Protein AF-A0A1B6HY11-F1 (afdb_monomer_lite)

Sequence (182 aa):
QGQVKYIMLNPSSKLKGEKDWQKYETARKLASSIDKIREDYTADWKSKEMRIRQRAVAMYFIDKLALRAGNEKDEDQADTVGCCSLRVEHIQLHEEKDGKENVVVFDFLGKDSIRYYNEVPVEKRVFKNLVLFMENKKPEDDLFDRLNTAVLNKHLSELMDGLTAKVFRTFNASWTLQNQLR

pLDDT: mean 95.58, std 4.58, range [66.81, 98.69]

Radius of gyration: 17.75 Å; chains: 1; bounding box: 39×38×48 Å

Structure (mmCIF, N/CA/C/O backbone):
data_AF-A0A1B6HY11-F1
#
_entry.id   AF-A0A1B6HY11-F1
#
loop_
_atom_site.group_PDB
_atom_site.id
_atom_site.type_symbol
_atom_site.label_atom_id
_atom_site.label_alt_id
_atom_site.label_comp_id
_atom_site.label_asym_id
_atom_site.label_entity_id
_atom_site.label_seq_id
_atom_site.pdbx_PDB_ins_code
_atom_site.Cartn_x
_atom_site.Cartn_y
_atom_site.Cartn_z
_atom_site.occupancy
_atom_site.B_iso_or_equiv
_atom_site.auth_seq_id
_atom_site.auth_comp_id
_atom_site.auth_asym_id
_atom_site.auth_atom_id
_atom_site.pdbx_PDB_model_num
ATOM 1 N N . GLN A 1 1 ? -7.854 9.663 -24.633 1.00 66.81 1 GLN A N 1
ATOM 2 C CA . GLN A 1 1 ? -6.659 9.587 -23.760 1.00 66.81 1 GLN A CA 1
ATOM 3 C C . GLN A 1 1 ? -5.363 10.163 -24.345 1.00 66.81 1 GLN A C 1
ATOM 5 O O . GLN A 1 1 ? -4.466 10.372 -23.551 1.00 66.81 1 GLN A O 1
ATOM 10 N N . GLY A 1 2 ? -5.190 10.421 -25.655 1.00 81.19 2 GLY A N 1
ATOM 11 C CA . GLY A 1 2 ? -4.040 11.215 -26.158 1.00 81.19 2 GLY A CA 1
ATOM 12 C C . GLY A 1 2 ? -2.622 10.735 -25.780 1.00 81.19 2 GLY A C 1
ATOM 13 O O . GLY A 1 2 ? -1.664 11.483 -25.936 1.00 81.19 2 GLY A O 1
ATOM 14 N N . GLN A 1 3 ? -2.473 9.510 -25.261 1.00 87.25 3 GLN A N 1
ATOM 15 C CA . GLN A 1 3 ? -1.211 9.010 -24.720 1.00 87.25 3 GLN A CA 1
ATOM 16 C C . GLN A 1 3 ? -0.245 8.613 -25.835 1.00 87.25 3 GLN A C 1
ATOM 18 O O . GLN A 1 3 ? -0.631 7.967 -26.814 1.00 87.25 3 GLN A O 1
ATOM 23 N N . VAL A 1 4 ? 1.034 8.928 -25.629 1.00 94.00 4 VAL A N 1
ATOM 24 C CA . VAL A 1 4 ? 2.124 8.584 -26.548 1.00 94.00 4 VAL A CA 1
ATOM 25 C C . VAL A 1 4 ? 2.245 7.063 -26.693 1.00 94.00 4 VAL A C 1
ATOM 27 O O . VAL A 1 4 ? 2.246 6.320 -25.709 1.00 94.00 4 VAL A O 1
ATOM 30 N N . LYS A 1 5 ? 2.361 6.592 -27.938 1.00 96.06 5 LYS A N 1
ATOM 31 C CA . LYS A 1 5 ? 2.644 5.190 -28.272 1.00 96.06 5 LYS A CA 1
ATOM 32 C C . LYS A 1 5 ? 4.109 5.049 -28.681 1.00 96.06 5 LYS A C 1
ATOM 34 O O . LYS A 1 5 ? 4.657 5.925 -29.340 1.00 96.06 5 LYS A O 1
ATOM 39 N N . TYR A 1 6 ? 4.734 3.940 -28.295 1.00 94.56 6 TYR A N 1
ATOM 40 C CA . TYR A 1 6 ? 6.163 3.698 -28.499 1.00 94.56 6 TYR A CA 1
ATOM 41 C C . TYR A 1 6 ? 6.385 2.379 -29.241 1.00 94.56 6 TYR A C 1
ATOM 43 O O . TYR A 1 6 ? 5.741 1.380 -28.924 1.00 94.56 6 TYR A O 1
ATOM 51 N N . ILE A 1 7 ? 7.353 2.354 -30.161 1.00 95.88 7 ILE A N 1
ATOM 52 C CA . ILE A 1 7 ? 7.931 1.119 -30.707 1.00 95.88 7 ILE A CA 1
ATOM 53 C C . ILE A 1 7 ? 9.171 0.798 -29.867 1.00 95.88 7 ILE A C 1
ATOM 55 O O . ILE A 1 7 ? 10.051 1.641 -29.708 1.00 95.88 7 ILE A O 1
ATOM 59 N N . MET A 1 8 ? 9.231 -0.397 -29.278 1.00 95.12 8 MET A N 1
ATOM 60 C CA . MET A 1 8 ? 10.327 -0.818 -28.398 1.00 95.12 8 MET A CA 1
ATOM 61 C C . MET A 1 8 ? 10.911 -2.163 -28.838 1.00 95.12 8 MET A C 1
ATOM 63 O O . MET A 1 8 ? 10.237 -2.960 -29.484 1.00 95.12 8 MET A O 1
ATOM 67 N N . LEU A 1 9 ? 12.161 -2.424 -28.443 1.00 95.94 9 LEU A N 1
ATOM 68 C CA . LEU A 1 9 ? 12.851 -3.690 -28.705 1.00 95.94 9 LEU A CA 1
ATOM 69 C C . LEU A 1 9 ? 12.156 -4.892 -28.039 1.00 95.94 9 LEU A C 1
ATOM 71 O O . LEU A 1 9 ? 11.509 -4.755 -26.995 1.00 95.94 9 LEU A O 1
ATOM 75 N N . ASN A 1 10 ? 12.366 -6.073 -28.629 1.00 96.00 10 ASN A N 1
ATOM 76 C CA . ASN A 1 10 ? 11.863 -7.367 -28.158 1.00 96.00 10 ASN A CA 1
ATOM 77 C C . ASN A 1 10 ? 12.317 -7.667 -26.705 1.00 96.00 10 ASN A C 1
ATOM 79 O O . ASN A 1 10 ? 13.434 -7.285 -26.337 1.00 96.00 10 ASN A O 1
ATOM 83 N N . PRO A 1 11 ? 11.508 -8.362 -25.878 1.00 95.19 11 PRO A N 1
ATOM 84 C CA . PRO A 1 11 ? 11.921 -8.859 -24.561 1.00 95.19 11 PRO A CA 1
ATOM 85 C C . PRO A 1 11 ? 13.265 -9.607 -24.512 1.00 95.19 11 PRO A C 1
ATOM 87 O O . PRO A 1 11 ? 13.964 -9.488 -23.511 1.00 95.19 11 PRO A O 1
ATOM 90 N N . SER A 1 12 ? 13.664 -10.313 -25.578 1.00 94.56 12 SER A N 1
ATOM 91 C CA . SER A 1 12 ? 14.964 -11.004 -25.661 1.00 94.56 12 SER A CA 1
ATOM 92 C C . SER A 1 12 ? 16.160 -10.071 -25.891 1.00 94.56 12 SER A C 1
ATOM 94 O O . SER A 1 12 ? 17.309 -10.505 -25.833 1.00 94.56 12 SER A O 1
ATOM 96 N N . SER A 1 13 ? 15.920 -8.783 -26.158 1.00 96.38 13 SER A N 1
ATOM 97 C CA . SER A 1 13 ? 16.993 -7.803 -26.327 1.00 96.38 13 SER A CA 1
ATOM 98 C C . SER A 1 13 ? 17.737 -7.550 -25.017 1.00 96.38 13 SER A C 1
ATOM 100 O O . SER A 1 13 ? 17.134 -7.493 -23.943 1.00 96.38 13 SER A O 1
ATOM 102 N N . LYS A 1 14 ? 19.044 -7.284 -25.122 1.00 94.69 14 LYS A N 1
ATOM 103 C CA . LYS A 1 14 ? 19.913 -6.952 -23.982 1.00 94.69 14 LYS A CA 1
ATOM 104 C C . LYS A 1 14 ? 19.311 -5.862 -23.086 1.00 94.69 14 LYS A C 1
ATOM 106 O O . LYS A 1 14 ? 19.213 -6.047 -21.881 1.00 94.69 14 LYS A O 1
ATOM 111 N N . LEU A 1 15 ? 18.816 -4.774 -23.683 1.00 94.00 15 LEU A N 1
ATOM 112 C CA . LEU A 1 15 ? 18.237 -3.643 -22.948 1.00 94.00 15 LEU A CA 1
ATOM 113 C C . LEU A 1 15 ? 17.009 -4.032 -22.105 1.00 94.00 15 LEU A C 1
ATOM 115 O O . LEU A 1 15 ? 16.809 -3.492 -21.016 1.00 94.00 15 LEU A O 1
ATOM 119 N N . LYS A 1 16 ? 16.147 -4.922 -22.614 1.00 95.12 16 LYS A N 1
ATOM 120 C CA . LYS A 1 16 ? 14.975 -5.398 -21.866 1.00 95.12 16 LYS A CA 1
ATOM 121 C C . LYS A 1 16 ? 15.380 -6.427 -20.812 1.00 95.12 16 LYS A C 1
ATOM 123 O O . LYS A 1 16 ? 14.915 -6.313 -19.680 1.00 95.12 16 LYS A O 1
ATOM 128 N N . GLY A 1 17 ? 16.285 -7.343 -21.157 1.00 95.81 17 GLY A N 1
ATOM 129 C CA . GLY A 1 17 ? 16.817 -8.354 -20.245 1.00 95.81 17 GLY A CA 1
ATOM 130 C C . GLY A 1 17 ? 17.535 -7.758 -19.032 1.00 95.81 17 GLY A C 1
ATOM 131 O O . GLY A 1 17 ? 17.232 -8.138 -17.907 1.00 95.81 17 GLY A O 1
ATOM 132 N N . GLU A 1 18 ? 18.410 -6.766 -19.225 1.00 96.25 18 GLU A N 1
ATOM 133 C CA . GLU A 1 18 ? 19.131 -6.103 -18.124 1.00 96.25 18 GLU A CA 1
ATOM 134 C C . GLU A 1 18 ? 18.177 -5.430 -17.130 1.00 96.25 18 GLU A C 1
ATOM 136 O O . GLU A 1 18 ? 18.359 -5.545 -15.918 1.00 96.25 18 GLU A O 1
ATOM 141 N N . LYS A 1 19 ? 17.115 -4.781 -17.624 1.00 93.81 19 LYS A N 1
ATOM 142 C CA . LYS A 1 19 ? 16.087 -4.176 -16.763 1.00 93.81 19 LYS A CA 1
ATOM 143 C C . LYS A 1 19 ? 15.293 -5.224 -15.989 1.00 93.81 19 LYS A C 1
ATOM 145 O O . LYS A 1 19 ? 14.950 -4.990 -14.831 1.00 93.81 19 LYS A O 1
ATOM 150 N N . ASP A 1 20 ? 14.977 -6.354 -16.617 1.00 95.00 20 ASP A N 1
ATOM 151 C CA . ASP A 1 20 ? 14.231 -7.427 -15.959 1.00 95.00 20 ASP A CA 1
ATOM 152 C C . ASP A 1 20 ? 15.079 -8.137 -14.896 1.00 95.00 20 ASP A C 1
ATOM 154 O O . ASP A 1 20 ? 14.603 -8.383 -13.788 1.00 95.00 20 ASP A O 1
ATOM 158 N N . TRP A 1 21 ? 16.362 -8.355 -15.185 1.00 95.69 21 TRP A N 1
ATOM 159 C CA . TRP A 1 21 ? 17.337 -8.846 -14.216 1.00 95.69 21 TRP A CA 1
ATOM 160 C C . TRP A 1 21 ? 17.466 -7.896 -13.016 1.00 95.69 21 TRP A C 1
ATOM 162 O O . TRP A 1 21 ? 17.268 -8.319 -11.877 1.00 95.69 21 TRP A O 1
ATOM 172 N N . GLN A 1 22 ? 17.674 -6.595 -13.256 1.00 96.06 22 GLN A N 1
ATOM 173 C CA . GLN A 1 22 ? 17.735 -5.583 -12.192 1.00 96.06 22 GLN A CA 1
ATOM 174 C C . GLN A 1 22 ? 16.458 -5.547 -11.342 1.00 96.06 22 GLN A C 1
ATOM 176 O O . GLN A 1 22 ? 16.539 -5.440 -10.122 1.00 96.06 22 GLN A O 1
ATOM 181 N N . LYS A 1 23 ? 15.276 -5.685 -11.960 1.00 95.56 23 LYS A N 1
ATOM 182 C CA . LYS A 1 23 ? 13.987 -5.754 -11.251 1.00 95.56 23 LYS A CA 1
ATOM 183 C C . LYS A 1 23 ? 13.968 -6.891 -10.222 1.00 95.56 23 LYS A C 1
ATOM 185 O O . LYS A 1 23 ? 13.493 -6.679 -9.105 1.00 95.56 23 LYS A O 1
ATOM 190 N N . TYR A 1 24 ? 14.457 -8.080 -10.581 1.00 96.94 24 TYR A N 1
ATOM 191 C CA . TYR A 1 24 ? 14.534 -9.203 -9.643 1.00 96.94 24 TYR A CA 1
ATOM 192 C C . TYR A 1 24 ? 15.646 -9.020 -8.607 1.00 96.94 24 TYR A C 1
ATOM 194 O O . TYR A 1 24 ? 15.424 -9.340 -7.442 1.00 96.94 24 TYR A O 1
ATOM 202 N N . GLU A 1 25 ? 16.786 -8.426 -8.965 1.00 97.50 25 GLU A N 1
ATOM 203 C CA . GLU A 1 25 ? 17.828 -8.080 -7.987 1.00 97.50 25 GLU A CA 1
ATOM 204 C C . GLU A 1 25 ? 17.325 -7.086 -6.930 1.00 97.50 25 GLU A C 1
ATOM 206 O O . GLU A 1 25 ? 17.573 -7.276 -5.741 1.00 97.50 25 GLU A O 1
ATOM 211 N N . THR A 1 26 ? 16.530 -6.078 -7.303 1.00 96.88 26 THR A N 1
ATOM 212 C CA . THR A 1 26 ? 15.882 -5.184 -6.326 1.00 96.88 26 THR A CA 1
ATOM 213 C C . THR A 1 26 ? 14.936 -5.949 -5.396 1.00 96.88 26 THR A C 1
ATOM 215 O O . THR A 1 26 ? 14.914 -5.687 -4.195 1.00 96.88 26 THR A O 1
ATOM 218 N N . ALA A 1 27 ? 14.179 -6.924 -5.909 1.00 97.19 27 ALA A N 1
ATOM 219 C CA . ALA A 1 27 ? 13.313 -7.762 -5.076 1.00 97.19 27 ALA A CA 1
ATOM 220 C C . ALA A 1 27 ? 14.113 -8.678 -4.127 1.00 97.19 27 ALA A C 1
ATOM 222 O O . ALA A 1 27 ? 13.700 -8.888 -2.989 1.00 97.19 27 ALA A O 1
ATOM 223 N N . ARG A 1 28 ? 15.282 -9.176 -4.554 1.00 96.75 28 ARG A N 1
ATOM 224 C CA . ARG A 1 28 ? 16.207 -9.936 -3.695 1.00 96.75 28 ARG A CA 1
ATOM 225 C C . ARG A 1 28 ? 16.825 -9.064 -2.604 1.00 96.75 28 ARG A C 1
ATOM 227 O O . ARG A 1 28 ? 16.941 -9.515 -1.470 1.00 96.75 28 ARG A O 1
ATOM 234 N N . LYS A 1 29 ? 17.163 -7.807 -2.913 1.00 96.75 29 LYS A N 1
ATOM 235 C CA . LYS A 1 29 ? 17.585 -6.830 -1.897 1.00 96.75 29 LYS A CA 1
ATOM 236 C C . LYS A 1 29 ? 16.478 -6.590 -0.871 1.00 96.75 29 LYS A C 1
ATOM 238 O O . LYS A 1 29 ? 16.757 -6.665 0.321 1.00 96.75 29 LYS A O 1
ATOM 243 N N . LEU A 1 30 ? 15.229 -6.414 -1.317 1.00 96.88 30 LEU A N 1
ATOM 244 C CA . LEU A 1 30 ? 14.086 -6.302 -0.405 1.00 96.88 30 LEU A CA 1
ATOM 245 C C . LEU A 1 30 ? 13.965 -7.535 0.500 1.00 96.88 30 LEU A C 1
ATOM 247 O O . LEU A 1 30 ? 13.759 -7.378 1.694 1.00 96.88 30 LEU A O 1
ATOM 251 N N . ALA A 1 31 ? 14.162 -8.748 -0.025 1.00 95.44 31 ALA A N 1
ATOM 252 C CA . ALA A 1 31 ? 14.120 -9.967 0.786 1.00 95.44 31 ALA A CA 1
ATOM 253 C C . ALA A 1 31 ? 15.102 -9.942 1.971 1.00 95.44 31 ALA A C 1
ATOM 255 O O . ALA A 1 31 ? 14.787 -10.469 3.030 1.00 95.44 31 ALA A O 1
ATOM 256 N N . SER A 1 32 ? 16.268 -9.308 1.811 1.00 94.75 32 SER A N 1
ATOM 257 C CA . SER A 1 32 ? 17.273 -9.199 2.878 1.00 94.75 32 SER A CA 1
ATOM 258 C C . SER A 1 32 ? 16.963 -8.139 3.943 1.00 94.75 32 SER A C 1
ATOM 260 O O . SER A 1 32 ? 17.552 -8.174 5.019 1.00 94.75 32 SER A O 1
ATOM 262 N N . SER A 1 33 ? 16.056 -7.199 3.662 1.00 94.81 33 SER A N 1
ATOM 263 C CA . SER A 1 33 ? 15.718 -6.074 4.547 1.00 94.81 33 SER A CA 1
ATOM 264 C C . SER A 1 33 ? 14.241 -6.021 4.947 1.00 94.81 33 SER A C 1
ATOM 266 O O . SER A 1 33 ? 13.846 -5.133 5.705 1.00 94.81 33 SER A O 1
ATOM 268 N N . ILE A 1 34 ? 13.420 -6.959 4.460 1.00 96.62 34 ILE A N 1
ATOM 269 C CA . ILE A 1 34 ? 11.966 -6.938 4.637 1.00 96.62 34 ILE A CA 1
ATOM 270 C C . ILE A 1 34 ? 11.570 -6.961 6.110 1.00 96.62 34 ILE A C 1
ATOM 272 O O . ILE A 1 34 ? 10.669 -6.224 6.491 1.00 96.62 34 ILE A O 1
ATOM 276 N N . ASP A 1 35 ? 12.255 -7.737 6.948 1.00 97.06 35 ASP A N 1
ATOM 277 C CA . ASP A 1 35 ? 11.896 -7.863 8.363 1.00 97.06 35 ASP A CA 1
ATOM 278 C C . ASP A 1 35 ? 12.078 -6.539 9.107 1.00 97.06 35 ASP A C 1
ATOM 280 O O . ASP A 1 35 ? 11.166 -6.104 9.805 1.00 97.06 35 ASP A O 1
ATOM 284 N N . LYS A 1 36 ? 13.165 -5.809 8.828 1.00 97.19 36 LYS A N 1
ATOM 285 C CA . LYS A 1 36 ? 13.365 -4.452 9.350 1.00 97.19 36 LYS A CA 1
ATOM 286 C C . LYS A 1 36 ? 12.254 -3.497 8.898 1.00 97.19 36 LYS A C 1
ATOM 288 O O . LYS A 1 36 ? 11.691 -2.775 9.709 1.00 97.19 36 LYS A O 1
ATOM 293 N N . ILE A 1 37 ? 11.889 -3.523 7.613 1.00 97.44 37 ILE A N 1
ATOM 294 C CA . ILE A 1 37 ? 10.800 -2.679 7.086 1.00 97.44 37 ILE A CA 1
ATOM 295 C C . ILE A 1 37 ? 9.465 -3.017 7.769 1.00 97.44 37 ILE A C 1
ATOM 297 O O . ILE A 1 37 ? 8.648 -2.127 8.015 1.00 97.44 37 ILE A O 1
ATOM 301 N N . ARG A 1 38 ? 9.238 -4.299 8.079 1.00 98.38 38 ARG A N 1
ATOM 302 C CA . ARG A 1 38 ? 8.046 -4.765 8.794 1.00 98.38 38 ARG A CA 1
ATOM 303 C C . ARG A 1 38 ? 8.015 -4.297 10.235 1.00 98.38 38 ARG A C 1
ATOM 305 O O . ARG A 1 38 ? 6.956 -3.873 10.696 1.00 98.38 38 ARG A O 1
ATOM 312 N N . GLU A 1 39 ? 9.144 -4.341 10.927 1.00 98.19 39 GLU A N 1
ATOM 313 C CA . GLU A 1 39 ? 9.286 -3.778 12.269 1.00 98.19 39 GLU A CA 1
ATOM 314 C C . GLU A 1 39 ? 8.993 -2.272 12.264 1.00 98.19 39 GLU A C 1
ATOM 316 O O . GLU A 1 39 ? 8.168 -1.810 13.058 1.00 98.19 39 GLU A O 1
ATOM 321 N N . ASP A 1 40 ? 9.569 -1.537 11.308 1.00 97.62 40 ASP A N 1
ATOM 322 C CA . ASP A 1 40 ? 9.406 -0.088 11.172 1.00 97.62 40 ASP A CA 1
ATOM 323 C C . ASP A 1 40 ? 7.929 0.301 10.967 1.00 97.62 40 ASP A C 1
ATOM 325 O O . ASP A 1 40 ? 7.373 1.074 11.755 1.00 97.62 40 ASP A O 1
ATOM 329 N N . TYR A 1 41 ? 7.233 -0.276 9.973 1.00 98.19 41 TYR A N 1
ATOM 330 C CA . TYR A 1 41 ? 5.821 0.076 9.761 1.00 98.19 41 TYR A CA 1
ATOM 331 C C . TYR A 1 41 ? 4.925 -0.403 10.921 1.00 98.19 41 TYR A C 1
ATOM 333 O O . TYR A 1 41 ? 3.893 0.206 11.206 1.00 98.19 41 TYR A O 1
ATOM 341 N N . THR A 1 42 ? 5.293 -1.488 11.611 1.00 98.50 42 THR A N 1
ATOM 342 C CA . THR A 1 42 ? 4.526 -2.006 12.757 1.00 98.50 42 THR A CA 1
ATOM 343 C C . THR A 1 42 ? 4.626 -1.055 13.950 1.00 98.50 42 THR A C 1
ATOM 345 O O . THR A 1 42 ? 3.637 -0.823 14.657 1.00 98.50 42 THR A O 1
ATOM 348 N N . ALA A 1 43 ? 5.800 -0.456 14.165 1.00 98.31 43 ALA A N 1
ATOM 349 C CA . ALA A 1 43 ? 5.987 0.602 15.152 1.00 98.31 43 ALA A CA 1
ATOM 350 C C . ALA A 1 43 ? 5.175 1.859 14.787 1.00 98.31 43 ALA A C 1
ATOM 352 O O . ALA A 1 43 ? 4.482 2.424 15.644 1.00 98.31 43 ALA A O 1
ATOM 353 N N . ASP A 1 44 ? 5.175 2.236 13.507 1.00 98.50 44 ASP A N 1
ATOM 354 C CA . ASP A 1 44 ? 4.474 3.415 12.988 1.00 98.50 44 ASP A CA 1
ATOM 355 C C . ASP A 1 44 ? 2.947 3.367 13.166 1.00 98.50 44 ASP A C 1
ATOM 357 O O . ASP A 1 44 ? 2.304 4.419 13.250 1.00 98.50 44 ASP A O 1
ATOM 361 N N . TRP A 1 45 ? 2.338 2.186 13.338 1.00 98.56 45 TRP A N 1
ATOM 362 C CA . TRP A 1 45 ? 0.911 2.070 13.682 1.00 98.56 45 TRP A CA 1
ATOM 363 C C . TRP A 1 45 ? 0.533 2.798 14.976 1.00 98.56 45 TRP A C 1
ATOM 365 O O . TRP A 1 45 ? -0.641 3.115 15.183 1.00 98.56 45 TRP A O 1
ATOM 375 N N . LYS A 1 46 ? 1.507 3.049 15.859 1.00 98.12 46 LYS A N 1
ATOM 376 C CA . LYS A 1 46 ? 1.329 3.748 17.138 1.00 98.12 46 LYS A CA 1
ATOM 377 C C . LYS A 1 46 ? 1.754 5.217 17.082 1.00 98.12 46 LYS A C 1
ATOM 379 O O . LYS A 1 46 ? 1.664 5.894 18.106 1.00 98.12 46 LYS A O 1
ATOM 384 N N . SER A 1 47 ? 2.200 5.717 15.926 1.00 98.31 47 SER A N 1
ATOM 385 C CA . SER A 1 47 ? 2.668 7.099 15.771 1.00 98.31 47 SER A CA 1
ATOM 386 C C . SER A 1 47 ? 1.619 8.110 16.240 1.00 98.31 47 SER A C 1
ATOM 388 O O . SER A 1 47 ? 0.419 7.852 16.183 1.00 98.31 47 SER A O 1
ATOM 390 N N . LYS A 1 48 ? 2.036 9.285 16.712 1.00 97.44 48 LYS A N 1
ATOM 391 C CA . LYS A 1 48 ? 1.096 10.373 17.031 1.00 97.44 48 LYS A CA 1
ATOM 392 C C . LYS A 1 48 ? 0.537 11.034 15.768 1.00 97.44 48 LYS A C 1
ATOM 394 O O . LYS A 1 48 ? -0.531 11.632 15.815 1.00 97.44 48 LYS A O 1
ATOM 399 N N . GLU A 1 49 ? 1.232 10.899 14.642 1.00 97.88 49 GLU A N 1
ATOM 400 C CA . GLU A 1 49 ? 0.856 11.528 13.382 1.00 97.88 49 GLU A CA 1
ATOM 401 C C . GLU A 1 49 ? -0.020 10.607 12.527 1.00 97.88 49 GLU A C 1
ATOM 403 O O . GLU A 1 49 ? 0.387 9.507 12.147 1.00 97.88 49 GLU A O 1
ATOM 408 N N . MET A 1 50 ? -1.208 11.092 12.150 1.00 97.69 50 MET A N 1
ATOM 409 C CA . MET A 1 50 ? -2.162 10.339 11.324 1.00 97.69 50 MET A CA 1
ATOM 410 C C . MET A 1 50 ? -1.564 9.912 9.976 1.00 97.69 50 MET A C 1
ATOM 412 O O . MET A 1 50 ? -1.730 8.772 9.552 1.00 97.69 50 MET A O 1
ATOM 416 N N . ARG A 1 51 ? -0.797 10.800 9.331 1.00 97.69 51 ARG A N 1
ATOM 417 C CA . ARG A 1 51 ? -0.132 10.522 8.049 1.00 97.69 51 ARG A CA 1
ATOM 418 C C . ARG A 1 51 ? 0.817 9.323 8.136 1.00 97.69 51 ARG A C 1
ATOM 420 O O . ARG A 1 51 ? 0.866 8.514 7.213 1.00 97.69 51 ARG A O 1
ATOM 427 N N . ILE A 1 52 ? 1.548 9.196 9.246 1.00 98.31 52 ILE A N 1
ATOM 428 C CA . ILE A 1 52 ? 2.469 8.078 9.479 1.00 98.31 52 ILE A CA 1
ATOM 429 C C . ILE A 1 52 ? 1.679 6.778 9.663 1.00 98.31 52 ILE A C 1
ATOM 431 O O . ILE A 1 52 ? 1.994 5.781 9.015 1.00 98.31 52 ILE A O 1
ATOM 435 N N . ARG A 1 53 ? 0.595 6.801 10.453 1.00 98.56 53 ARG A N 1
ATOM 436 C CA . ARG A 1 53 ? -0.277 5.626 10.623 1.00 98.56 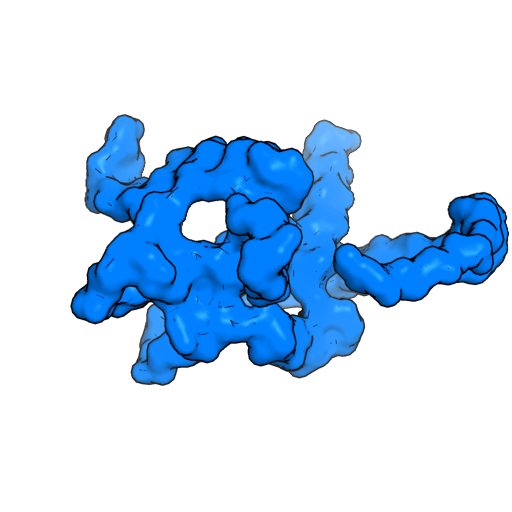53 ARG A CA 1
ATOM 437 C C . ARG A 1 53 ? -0.886 5.162 9.302 1.00 98.56 53 ARG A C 1
ATOM 439 O O . ARG A 1 53 ? -0.847 3.970 9.012 1.00 98.56 53 ARG A O 1
ATOM 446 N N . GLN A 1 54 ? -1.422 6.083 8.500 1.00 98.62 54 GLN A N 1
ATOM 447 C CA . GLN A 1 54 ? -2.019 5.764 7.199 1.00 98.62 54 GLN A CA 1
ATOM 448 C C . GLN A 1 54 ? -1.000 5.141 6.247 1.00 98.62 54 GLN A C 1
ATOM 450 O O . GLN A 1 54 ? -1.257 4.080 5.682 1.00 98.62 54 GLN A O 1
ATOM 455 N N . ARG A 1 55 ? 0.192 5.741 6.135 1.00 98.38 55 ARG A N 1
ATOM 456 C CA . ARG A 1 55 ? 1.302 5.184 5.352 1.00 98.38 55 ARG A CA 1
ATOM 457 C C . ARG A 1 55 ? 1.649 3.764 5.798 1.00 98.38 55 ARG A C 1
ATOM 459 O O . ARG A 1 55 ? 1.780 2.882 4.957 1.00 98.38 55 ARG A O 1
ATOM 466 N N . ALA A 1 56 ? 1.780 3.544 7.102 1.00 98.50 56 ALA A N 1
ATOM 467 C CA . ALA A 1 56 ? 2.160 2.253 7.658 1.00 98.50 56 ALA A CA 1
ATOM 468 C C . ALA A 1 56 ? 1.096 1.164 7.449 1.00 98.50 56 ALA A C 1
ATOM 470 O O . ALA A 1 56 ? 1.432 0.020 7.143 1.00 98.50 56 ALA A O 1
ATOM 471 N N . VAL A 1 57 ? -0.190 1.507 7.563 1.00 98.62 57 VAL A N 1
ATOM 472 C CA . VAL A 1 57 ? -1.291 0.581 7.251 1.00 98.62 57 VAL A CA 1
ATOM 473 C C . VAL A 1 57 ? -1.348 0.275 5.749 1.00 98.62 57 VAL A C 1
ATOM 475 O O . VAL A 1 57 ? -1.487 -0.886 5.370 1.00 98.62 57 VAL A O 1
ATOM 478 N N . ALA A 1 58 ? -1.151 1.269 4.880 1.00 98.38 58 ALA A N 1
ATOM 479 C CA . ALA A 1 58 ? -1.078 1.040 3.437 1.00 98.38 58 ALA A CA 1
ATOM 480 C C . ALA A 1 58 ? 0.123 0.155 3.045 1.00 98.38 58 ALA A C 1
ATOM 482 O O . ALA A 1 58 ? -0.013 -0.755 2.226 1.00 98.38 58 ALA A O 1
ATOM 483 N N . MET A 1 59 ? 1.294 0.360 3.663 1.00 98.12 59 MET A N 1
ATOM 484 C CA . MET A 1 59 ? 2.457 -0.521 3.483 1.00 98.12 59 MET A CA 1
ATOM 485 C C . MET A 1 59 ? 2.155 -1.956 3.915 1.00 98.12 59 MET A C 1
ATOM 487 O O . MET A 1 59 ? 2.496 -2.885 3.187 1.00 98.12 59 MET A O 1
ATOM 491 N N . TYR A 1 60 ? 1.467 -2.139 5.045 1.00 98.50 60 TYR A N 1
ATOM 492 C CA . TYR A 1 60 ? 1.027 -3.452 5.512 1.00 98.50 60 TYR A CA 1
ATOM 493 C C . TYR A 1 60 ? 0.101 -4.148 4.503 1.00 98.50 60 TYR A C 1
ATOM 495 O O . TYR A 1 60 ? 0.309 -5.322 4.199 1.00 98.50 60 TYR A O 1
ATOM 503 N N . PHE A 1 61 ? -0.870 -3.442 3.915 1.00 98.38 61 PHE A N 1
ATOM 504 C CA . PHE A 1 61 ? -1.729 -4.019 2.873 1.00 98.38 61 PHE A CA 1
ATOM 505 C C . PHE A 1 61 ? -0.958 -4.377 1.598 1.00 98.38 61 PHE A C 1
ATOM 507 O O . PHE A 1 61 ? -1.194 -5.430 1.005 1.00 98.38 61 PHE A O 1
ATOM 514 N N . ILE A 1 62 ? -0.003 -3.548 1.177 1.00 97.75 62 ILE A N 1
ATOM 515 C CA . ILE A 1 62 ? 0.844 -3.852 0.015 1.00 97.75 62 ILE A CA 1
ATOM 516 C C . ILE A 1 62 ? 1.739 -5.070 0.290 1.00 97.75 62 ILE A C 1
ATOM 518 O O . ILE A 1 62 ? 1.865 -5.929 -0.583 1.00 97.75 62 ILE A O 1
ATOM 522 N N . ASP A 1 63 ? 2.322 -5.178 1.487 1.00 97.69 63 ASP A N 1
ATOM 523 C CA . ASP A 1 63 ? 3.161 -6.315 1.885 1.00 97.69 63 ASP A CA 1
ATOM 524 C C . ASP A 1 63 ? 2.350 -7.606 2.033 1.00 97.69 63 ASP A C 1
ATOM 526 O O . ASP A 1 63 ? 2.699 -8.620 1.437 1.00 97.69 63 ASP A O 1
ATOM 530 N N . LYS A 1 64 ? 1.252 -7.599 2.795 1.00 96.31 64 LYS A N 1
ATOM 531 C CA . LYS A 1 64 ? 0.522 -8.832 3.135 1.00 96.31 64 LYS A CA 1
ATOM 532 C C . LYS A 1 64 ? -0.489 -9.267 2.087 1.00 96.31 64 LYS A C 1
ATOM 534 O O . LYS A 1 64 ? -0.663 -10.462 1.881 1.00 96.31 64 LYS A O 1
ATOM 539 N N . LEU A 1 65 ? -1.144 -8.317 1.423 1.00 95.75 65 LEU A N 1
ATOM 540 C CA . LEU A 1 65 ? -2.222 -8.595 0.467 1.00 95.75 65 LEU A CA 1
ATOM 541 C C . LEU A 1 65 ? -1.791 -8.403 -0.989 1.00 95.75 65 LEU A C 1
ATOM 543 O O . LEU A 1 65 ? -2.587 -8.616 -1.903 1.00 95.75 65 LEU A O 1
ATOM 547 N N . ALA A 1 66 ? -0.535 -7.999 -1.219 1.00 95.19 66 ALA A N 1
ATOM 548 C CA . ALA A 1 66 ? 0.027 -7.745 -2.545 1.00 95.19 66 ALA A CA 1
ATOM 549 C C . ALA A 1 66 ? -0.805 -6.756 -3.388 1.00 95.19 66 ALA A C 1
ATOM 551 O O . ALA A 1 66 ? -0.813 -6.831 -4.630 1.00 95.19 66 ALA A O 1
ATOM 552 N N . LEU A 1 67 ? -1.487 -5.813 -2.720 1.00 95.62 67 LEU A N 1
ATOM 553 C CA . LEU A 1 67 ? -2.252 -4.763 -3.384 1.00 95.62 67 LEU A CA 1
ATOM 554 C C . LEU A 1 67 ? -1.329 -3.896 -4.246 1.00 95.62 67 LEU A C 1
ATOM 556 O O . LEU A 1 67 ? -0.154 -3.671 -3.952 1.00 95.62 67 LEU A O 1
ATOM 560 N N . ARG A 1 68 ? -1.867 -3.394 -5.359 1.00 95.94 68 ARG A N 1
ATOM 561 C CA . ARG A 1 68 ? -1.164 -2.395 -6.176 1.00 95.94 68 ARG A CA 1
ATOM 562 C C . ARG A 1 68 ? -1.229 -1.039 -5.478 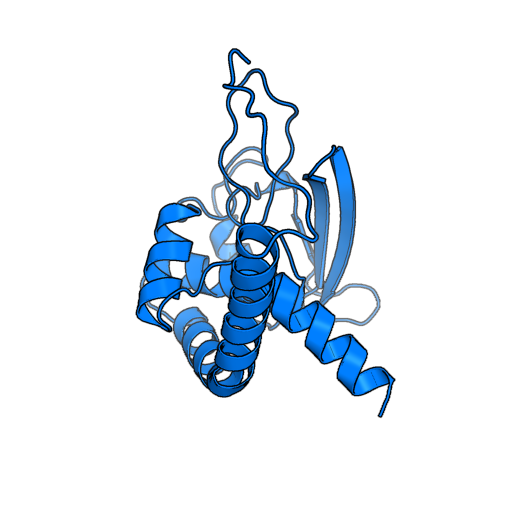1.00 95.94 68 ARG A C 1
ATOM 564 O O . ARG A 1 68 ? -2.185 -0.779 -4.761 1.00 95.94 68 ARG A O 1
ATOM 571 N N . ALA A 1 69 ? -0.259 -0.165 -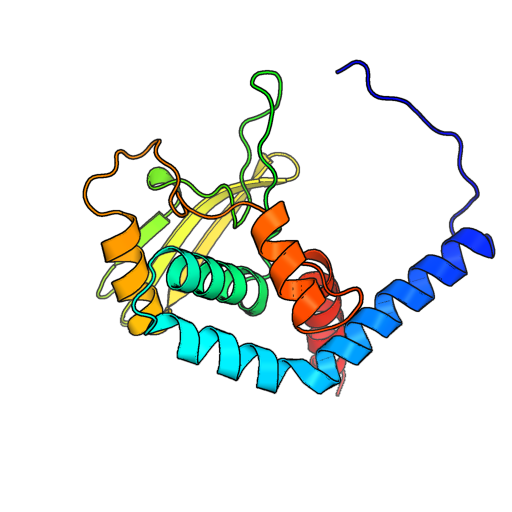5.748 1.00 92.56 69 ALA A N 1
ATOM 572 C CA . ALA A 1 69 ? -0.185 1.158 -5.124 1.00 92.56 69 ALA A CA 1
ATOM 573 C C . ALA A 1 69 ? -1.467 1.989 -5.312 1.00 92.56 69 ALA A C 1
ATOM 575 O O . ALA A 1 69 ? -1.925 2.572 -4.348 1.00 92.56 69 ALA A O 1
ATOM 576 N N . GLY A 1 70 ? -2.067 1.982 -6.510 1.00 87.94 70 GLY A N 1
ATOM 577 C CA . GLY A 1 70 ? -3.284 2.749 -6.812 1.00 87.94 70 GLY A CA 1
ATOM 578 C C . GLY A 1 70 ? -2.995 4.233 -6.998 1.00 87.94 70 GLY A C 1
ATOM 579 O O . GLY A 1 70 ? -3.015 4.982 -6.033 1.00 87.94 70 GLY A O 1
ATOM 580 N N . ASN A 1 71 ? -2.683 4.643 -8.229 1.00 87.31 71 ASN A N 1
ATOM 581 C CA . ASN A 1 71 ? -2.583 6.067 -8.552 1.00 87.31 71 ASN A CA 1
ATOM 582 C C . ASN A 1 71 ? -3.988 6.652 -8.719 1.00 87.31 71 ASN A C 1
ATOM 584 O O . ASN A 1 71 ? -4.892 5.932 -9.152 1.00 87.31 71 ASN A O 1
ATOM 588 N N . GLU A 1 72 ? -4.126 7.945 -8.436 1.00 78.69 72 GLU A N 1
ATOM 589 C CA . GLU A 1 72 ? -5.305 8.721 -8.818 1.00 78.69 72 GLU A CA 1
ATOM 590 C C . GLU A 1 72 ? -5.529 8.640 -10.331 1.00 78.69 72 GLU A C 1
ATOM 592 O O . GLU A 1 72 ? -4.583 8.505 -11.121 1.00 78.69 72 GLU A O 1
ATOM 597 N N . LYS A 1 73 ? -6.802 8.663 -10.712 1.00 82.00 73 LYS A N 1
ATOM 598 C CA . LYS A 1 73 ? -7.254 8.579 -12.094 1.00 82.00 73 LYS A CA 1
ATOM 599 C C . LYS A 1 73 ? -8.037 9.827 -12.460 1.00 82.00 73 LYS A C 1
ATOM 601 O O . LYS A 1 73 ? -8.724 10.389 -11.616 1.00 82.00 73 LYS A O 1
ATOM 606 N N . ASP A 1 74 ? -7.964 10.195 -13.732 1.00 80.12 74 ASP A N 1
ATOM 607 C CA . ASP A 1 74 ? -8.808 11.244 -14.301 1.00 80.12 74 ASP A CA 1
ATOM 608 C C . ASP A 1 74 ? -10.258 10.750 -14.462 1.00 80.12 74 ASP A C 1
ATOM 610 O O . ASP A 1 74 ? -10.486 9.546 -14.620 1.00 80.12 74 ASP A O 1
ATOM 614 N N . GLU A 1 75 ? -11.217 11.679 -14.511 1.00 74.25 75 GLU A N 1
ATOM 615 C CA . GLU A 1 75 ? -12.664 11.404 -14.625 1.00 74.25 75 GLU A CA 1
ATOM 616 C C . GLU A 1 75 ? -13.042 10.559 -15.860 1.00 74.25 75 GLU A C 1
ATOM 618 O O . GLU A 1 75 ? -13.994 9.784 -15.822 1.00 74.25 75 GLU A O 1
ATOM 623 N N . ASP A 1 76 ? -12.256 10.637 -16.938 1.00 79.19 76 ASP A N 1
ATOM 624 C CA . ASP A 1 76 ? -12.477 9.882 -18.181 1.00 79.19 76 ASP A CA 1
ATOM 625 C C . ASP A 1 76 ? -12.029 8.406 -18.104 1.00 79.19 76 ASP A C 1
ATOM 627 O O . ASP A 1 76 ? -12.068 7.670 -19.099 1.00 79.19 76 ASP A O 1
ATOM 631 N N . GLN A 1 77 ? -11.500 7.961 -16.962 1.00 84.19 77 GLN A N 1
ATOM 632 C CA . GLN A 1 77 ? -11.008 6.600 -16.772 1.00 84.19 77 GLN A CA 1
ATOM 633 C C . GLN A 1 77 ? -12.007 5.766 -15.967 1.00 84.19 77 GLN A C 1
ATOM 635 O O . GLN A 1 77 ? -12.672 6.262 -15.069 1.00 84.19 77 GLN A O 1
ATOM 640 N N . ALA A 1 78 ? -12.063 4.457 -16.242 1.00 87.00 78 ALA A N 1
ATOM 641 C CA . ALA A 1 78 ? -12.863 3.542 -15.430 1.00 87.00 78 ALA A CA 1
ATOM 642 C C . ALA A 1 78 ? -12.478 3.659 -13.946 1.00 87.00 78 ALA A C 1
ATOM 644 O O . ALA A 1 78 ? -11.283 3.589 -13.621 1.00 87.00 78 ALA A O 1
ATOM 645 N N . ASP A 1 79 ? -13.480 3.787 -13.075 1.00 90.75 79 ASP A N 1
ATOM 646 C CA . ASP A 1 79 ? -13.297 3.877 -11.628 1.00 90.75 79 ASP A CA 1
ATOM 647 C C . ASP A 1 79 ? -12.758 2.547 -11.093 1.00 90.75 79 ASP A C 1
ATOM 649 O O . ASP A 1 79 ? -13.465 1.552 -10.943 1.00 90.75 79 ASP A O 1
ATOM 653 N N . THR A 1 80 ? -11.442 2.503 -10.905 1.00 94.38 80 THR A N 1
ATOM 654 C CA . THR A 1 80 ? -10.766 1.360 -10.303 1.00 94.38 80 THR A CA 1
ATOM 655 C C . THR A 1 80 ? -9.723 1.877 -9.343 1.00 94.38 80 THR A C 1
ATOM 657 O O . THR A 1 80 ? -8.939 2.760 -9.708 1.00 94.38 80 THR A O 1
ATOM 660 N N . VAL A 1 81 ? -9.601 1.231 -8.196 1.00 95.94 81 VAL A N 1
ATOM 661 C CA . VAL A 1 81 ? -8.737 1.689 -7.113 1.00 95.94 81 VAL A CA 1
ATOM 662 C C . VAL A 1 81 ? -7.577 0.729 -6.848 1.00 95.94 81 VAL A C 1
ATOM 664 O O . VAL A 1 81 ? -7.520 -0.413 -7.319 1.00 95.94 81 VAL A O 1
ATOM 667 N N . GLY A 1 82 ? -6.583 1.225 -6.120 1.00 96.31 82 GLY A N 1
ATOM 668 C CA . GLY A 1 82 ? -5.551 0.417 -5.481 1.00 96.31 82 GLY A CA 1
ATOM 669 C C . GLY A 1 82 ? -5.356 0.887 -4.047 1.00 96.31 82 GLY 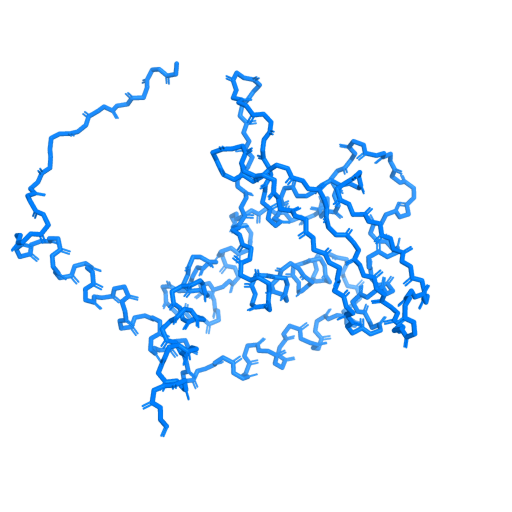A C 1
ATOM 670 O O . GLY A 1 82 ? -6.132 1.688 -3.552 1.00 96.31 82 GLY A O 1
ATOM 671 N N . CYS A 1 83 ? -4.314 0.405 -3.378 1.00 97.44 83 CYS A N 1
ATOM 672 C CA . CYS A 1 83 ? -4.144 0.580 -1.939 1.00 97.44 83 CYS A CA 1
ATOM 673 C C . CYS A 1 83 ? -4.245 2.041 -1.467 1.00 97.44 83 CYS A C 1
ATOM 675 O O . CYS A 1 83 ? -4.972 2.311 -0.523 1.00 97.44 83 CYS A O 1
ATOM 677 N N . CYS A 1 84 ? -3.522 2.972 -2.092 1.00 96.94 84 CYS A N 1
ATOM 678 C CA . CYS A 1 84 ? -3.513 4.383 -1.702 1.00 96.94 84 CYS A CA 1
ATOM 679 C C . CYS A 1 84 ? -4.770 5.142 -2.137 1.00 96.94 84 CYS A C 1
ATOM 681 O O . CYS A 1 84 ? -5.014 6.201 -1.584 1.00 96.94 84 CYS A O 1
ATOM 683 N N . SER A 1 85 ? -5.538 4.614 -3.093 1.00 96.94 85 SER A N 1
ATOM 684 C CA . SER A 1 85 ? -6.777 5.219 -3.597 1.00 96.94 85 SER A CA 1
ATOM 685 C C . SER A 1 85 ? -8.034 4.471 -3.140 1.00 96.94 85 SER A C 1
ATOM 687 O O . SER A 1 85 ? -9.091 4.598 -3.751 1.00 96.94 85 SER A O 1
ATOM 689 N N . LEU A 1 86 ? -7.924 3.648 -2.089 1.00 97.88 86 LEU A N 1
ATOM 690 C CA . LEU A 1 86 ? -9.089 3.047 -1.447 1.00 97.88 86 LEU A CA 1
ATOM 691 C C . LEU A 1 86 ? -9.965 4.147 -0.843 1.00 97.88 86 LEU A C 1
ATOM 693 O O . LEU A 1 86 ? -9.466 5.111 -0.266 1.00 97.88 86 LEU A O 1
ATOM 697 N N . ARG A 1 87 ? -11.271 3.918 -0.907 1.00 98.19 87 ARG A N 1
ATOM 698 C CA . ARG A 1 87 ? -12.323 4.764 -0.330 1.00 98.19 87 ARG A CA 1
ATOM 699 C C . ARG A 1 87 ? -13.013 4.007 0.791 1.00 98.19 87 ARG A C 1
ATOM 701 O O . ARG A 1 87 ? -12.856 2.787 0.883 1.00 98.19 87 ARG A O 1
ATOM 708 N N . VAL A 1 88 ? -13.752 4.712 1.636 1.00 98.56 88 VAL A N 1
ATOM 709 C CA . VAL A 1 88 ? -14.456 4.118 2.783 1.00 98.56 88 VAL A CA 1
ATOM 710 C C . VAL A 1 88 ? -15.417 3.009 2.339 1.00 98.56 88 VAL A C 1
ATOM 712 O O . VAL A 1 88 ? -15.441 1.953 2.962 1.00 98.56 88 VAL A O 1
ATOM 715 N N . GLU A 1 89 ? -16.131 3.189 1.226 1.00 98.25 89 GLU A N 1
ATOM 716 C CA . GLU A 1 89 ? -17.074 2.200 0.674 1.00 98.25 89 GLU A CA 1
ATOM 717 C C . GLU A 1 89 ? -16.443 0.851 0.286 1.00 98.25 89 GLU A C 1
ATOM 719 O O . GLU A 1 89 ? -17.132 -0.164 0.224 1.00 98.25 89 GLU A O 1
ATOM 724 N N . HIS A 1 90 ? -15.131 0.824 0.041 1.00 98.62 90 HIS A N 1
ATOM 725 C CA . HIS A 1 90 ? -14.422 -0.358 -0.451 1.00 98.62 90 HIS A CA 1
ATOM 726 C C . HIS A 1 90 ? -14.035 -1.352 0.643 1.00 98.62 90 HIS A C 1
ATOM 728 O O . HIS A 1 90 ? -13.503 -2.427 0.334 1.00 98.62 90 HIS A O 1
ATOM 734 N N . ILE A 1 91 ? -14.228 -0.985 1.913 1.00 98.50 91 ILE A N 1
ATOM 735 C CA . ILE A 1 91 ? -13.937 -1.858 3.042 1.00 98.50 91 ILE A CA 1
ATOM 736 C C . ILE A 1 91 ? -15.086 -1.904 4.044 1.00 98.50 91 ILE A C 1
ATOM 738 O O . ILE A 1 91 ? -15.780 -0.921 4.283 1.00 98.50 91 ILE A O 1
ATOM 742 N N . GLN A 1 92 ? -15.246 -3.055 4.688 1.00 98.44 92 GLN A N 1
ATOM 743 C CA . GLN A 1 92 ? -16.128 -3.223 5.839 1.00 98.44 92 GLN A CA 1
ATOM 744 C C . GLN A 1 92 ? -15.335 -3.815 6.999 1.00 98.44 92 GLN A C 1
ATOM 746 O O . GLN A 1 92 ? -14.488 -4.692 6.812 1.00 98.44 92 GLN A O 1
ATOM 751 N N . LEU A 1 93 ? -15.598 -3.312 8.202 1.00 98.44 93 LEU A N 1
ATOM 752 C CA . LEU A 1 93 ? -14.909 -3.714 9.420 1.00 98.44 93 LEU A CA 1
ATOM 753 C C . LEU A 1 93 ? -15.851 -4.553 10.282 1.00 98.44 93 LEU A C 1
ATOM 755 O O . LEU A 1 93 ? -16.925 -4.091 10.659 1.00 98.44 93 LEU A O 1
ATOM 759 N N . HIS A 1 94 ? -15.429 -5.767 10.622 1.00 98.44 94 HIS A N 1
ATOM 760 C CA . HIS A 1 94 ? -16.139 -6.655 11.535 1.00 98.44 94 HIS A CA 1
ATOM 761 C C . HIS A 1 94 ? -15.246 -6.967 12.735 1.00 98.44 94 HIS A C 1
ATOM 763 O O . HIS A 1 94 ? -14.147 -7.498 12.573 1.00 98.44 94 HIS A O 1
ATOM 769 N N . GLU A 1 95 ? -15.706 -6.639 13.944 1.00 97.44 95 GLU A N 1
ATOM 770 C CA . GLU A 1 95 ? -14.962 -6.977 15.166 1.00 97.44 95 GLU A CA 1
ATOM 771 C C . GLU A 1 95 ? -14.818 -8.493 15.328 1.00 97.44 95 GLU A C 1
ATOM 773 O O . GLU A 1 95 ? -13.743 -8.962 15.694 1.00 97.44 95 GLU A O 1
ATOM 778 N N . GLU A 1 96 ? -15.858 -9.243 14.963 1.00 97.00 96 GLU A N 1
ATOM 779 C CA . GLU A 1 96 ? -15.850 -10.698 14.864 1.00 97.00 96 GLU A CA 1
ATOM 780 C C . GLU A 1 96 ? -16.628 -11.140 13.616 1.00 97.00 96 GLU A C 1
ATOM 782 O O . GLU A 1 96 ? -17.722 -10.638 13.342 1.00 97.00 96 GLU A O 1
ATOM 787 N N . LYS A 1 97 ? -16.058 -12.068 12.841 1.00 96.44 97 LYS A N 1
ATOM 788 C CA . LYS A 1 97 ? -16.712 -12.707 11.692 1.00 96.44 97 LYS A CA 1
ATOM 789 C C . LYS A 1 97 ? -16.142 -14.105 11.472 1.00 96.44 97 LYS A C 1
ATOM 791 O O . LYS A 1 97 ? -14.925 -14.278 11.477 1.00 96.44 97 LYS A O 1
ATOM 796 N N . ASP A 1 98 ? -17.010 -15.101 11.299 1.00 95.00 98 ASP A N 1
ATOM 797 C CA . ASP A 1 98 ? -16.639 -16.509 11.078 1.00 95.00 98 ASP A CA 1
ATOM 798 C C . ASP A 1 98 ? -15.623 -17.054 12.106 1.00 95.00 98 ASP A C 1
ATOM 800 O O . ASP A 1 98 ? -14.680 -17.772 11.763 1.00 95.00 98 ASP A O 1
ATOM 804 N N . GLY A 1 99 ? -15.783 -16.668 13.379 1.00 95.00 99 GLY A N 1
ATOM 805 C CA . GLY A 1 99 ? -14.894 -17.061 14.480 1.00 95.00 99 GLY A CA 1
ATOM 806 C C . GLY A 1 99 ? -13.505 -16.410 14.451 1.00 95.00 99 GLY A C 1
ATOM 807 O O . GLY A 1 99 ? -12.601 -16.861 15.155 1.00 95.00 99 GLY A O 1
ATOM 808 N N . LYS A 1 100 ? -13.304 -15.374 13.629 1.00 96.12 100 LYS A N 1
ATOM 809 C CA . LYS A 1 100 ? -12.075 -14.576 13.565 1.00 96.12 100 LYS A CA 1
ATOM 810 C C . LYS A 1 100 ? -12.338 -13.171 14.088 1.00 96.12 100 LYS A C 1
ATOM 812 O O . LYS A 1 100 ? -13.339 -12.554 13.737 1.00 96.12 100 LYS A O 1
ATOM 817 N N . GLU A 1 101 ? -11.400 -12.646 14.867 1.00 97.81 101 GLU A N 1
ATOM 818 C CA . GLU A 1 101 ? -11.444 -11.262 15.339 1.00 97.81 101 GLU A CA 1
ATOM 819 C C . GLU A 1 101 ? -10.822 -10.293 14.321 1.00 97.81 101 GLU A C 1
ATOM 821 O O . GLU A 1 101 ? -9.882 -10.648 13.604 1.00 97.81 101 GLU A O 1
ATOM 826 N N . ASN A 1 102 ? -11.267 -9.034 14.342 1.00 98.06 102 ASN A N 1
ATOM 827 C CA . ASN A 1 102 ? -10.693 -7.919 13.584 1.00 98.06 102 ASN A CA 1
ATOM 828 C C . ASN A 1 102 ? -10.640 -8.193 12.067 1.00 98.06 102 ASN A C 1
ATOM 830 O O . ASN A 1 102 ? -9.586 -8.082 11.434 1.00 98.06 102 ASN A O 1
ATOM 834 N N . VAL A 1 103 ? -11.770 -8.579 11.476 1.00 98.56 103 VAL A N 1
ATOM 835 C CA . VAL A 1 103 ? -11.861 -8.933 10.056 1.00 98.56 103 VAL A CA 1
ATOM 836 C C . VAL A 1 103 ? -12.152 -7.699 9.209 1.00 98.56 103 VAL A C 1
ATOM 838 O O . VAL A 1 103 ? -13.112 -6.968 9.449 1.00 98.56 103 VAL A O 1
ATOM 841 N N . VAL A 1 104 ? -11.330 -7.491 8.182 1.00 98.62 104 VAL A N 1
ATOM 842 C CA . VAL A 1 104 ? -11.538 -6.477 7.146 1.00 98.62 104 VAL A CA 1
ATOM 843 C C . VAL A 1 104 ? -12.001 -7.177 5.878 1.00 98.62 104 VAL A C 1
ATOM 845 O O . VAL A 1 104 ? -11.286 -8.017 5.326 1.00 98.62 104 VAL A O 1
ATOM 848 N N . VAL A 1 105 ? -13.194 -6.826 5.416 1.00 98.62 105 VAL A N 1
ATOM 849 C CA . VAL A 1 105 ? -13.722 -7.255 4.121 1.00 98.62 105 VAL A CA 1
ATOM 850 C C . VAL A 1 105 ? -13.344 -6.192 3.105 1.00 98.62 105 VAL A C 1
ATOM 852 O O . VAL A 1 105 ? -13.707 -5.034 3.272 1.00 98.62 105 VAL A O 1
ATOM 855 N N . PHE A 1 106 ? -12.607 -6.577 2.072 1.00 98.69 106 PHE A N 1
ATOM 856 C CA . PHE A 1 106 ? -12.286 -5.735 0.927 1.00 98.69 106 PHE A CA 1
ATOM 857 C C . PHE A 1 106 ? -13.205 -6.099 -0.228 1.00 98.69 106 PHE A C 1
ATOM 859 O O . PHE A 1 106 ? -13.316 -7.280 -0.554 1.00 98.69 106 PHE A O 1
ATOM 866 N N . ASP A 1 107 ? -13.796 -5.098 -0.871 1.00 98.38 107 ASP A N 1
ATOM 867 C CA . ASP A 1 107 ? -14.601 -5.288 -2.073 1.00 98.38 107 ASP A CA 1
ATOM 868 C C . ASP A 1 107 ? -14.486 -4.072 -2.994 1.00 98.38 107 ASP A C 1
ATOM 870 O O . ASP A 1 107 ? -15.066 -3.019 -2.744 1.00 98.38 107 ASP A O 1
ATOM 874 N N . PHE A 1 108 ? -13.676 -4.191 -4.045 1.00 98.06 108 PHE A N 1
ATOM 875 C CA . PHE A 1 108 ? -13.457 -3.092 -4.984 1.00 98.06 108 PHE A CA 1
ATOM 876 C C . PHE A 1 108 ? -13.032 -3.581 -6.365 1.00 98.06 108 PHE A C 1
ATOM 878 O O . PHE A 1 108 ? -12.543 -4.700 -6.537 1.00 98.06 108 PHE A O 1
ATOM 885 N N . LEU A 1 109 ? -13.165 -2.718 -7.371 1.00 97.81 109 LEU A N 1
ATOM 886 C CA . LEU A 1 109 ? -12.644 -2.977 -8.710 1.00 97.81 109 LEU A CA 1
ATOM 887 C C . LEU A 1 109 ? -11.189 -2.516 -8.799 1.00 97.81 109 LEU A C 1
ATOM 889 O O . LEU A 1 109 ? -10.875 -1.339 -8.630 1.00 97.81 109 LEU A O 1
ATOM 893 N N . GLY A 1 110 ? -10.281 -3.457 -9.051 1.00 96.06 110 GLY A N 1
ATOM 894 C CA . GLY A 1 110 ? -8.865 -3.185 -9.264 1.00 96.06 110 GLY A CA 1
ATOM 895 C C . GLY A 1 110 ? -8.522 -2.945 -10.735 1.00 96.06 110 GLY A C 1
ATOM 896 O O . GLY A 1 110 ? -9.379 -2.717 -11.586 1.00 96.06 110 GLY A O 1
ATOM 897 N N . LYS A 1 111 ? -7.225 -3.031 -11.056 1.00 93.38 111 LYS A N 1
ATOM 898 C CA . LYS A 1 111 ? -6.717 -2.896 -12.433 1.00 93.38 111 LYS A CA 1
ATOM 899 C C . LYS A 1 111 ? -7.508 -3.788 -13.405 1.00 93.38 111 LYS A C 1
ATOM 901 O O . LYS A 1 111 ? -7.730 -4.958 -13.106 1.00 93.38 111 LYS A O 1
ATOM 906 N N . ASP A 1 112 ? -7.839 -3.236 -14.573 1.00 93.38 112 ASP A N 1
ATOM 907 C CA . ASP A 1 112 ? -8.605 -3.906 -15.633 1.00 93.38 112 ASP A CA 1
ATOM 908 C C . ASP A 1 112 ? -10.042 -4.273 -15.183 1.00 93.38 112 ASP A C 1
ATOM 910 O O . ASP A 1 112 ? -10.642 -5.209 -15.701 1.00 93.38 112 ASP A O 1
ATOM 914 N N . SER A 1 113 ? -10.579 -3.532 -14.201 1.00 94.31 113 SER A N 1
ATOM 915 C CA . SER A 1 113 ? -11.909 -3.708 -13.592 1.00 94.31 113 SER A CA 1
ATOM 916 C C . SER A 1 113 ? -12.159 -5.104 -13.010 1.00 94.31 113 SER A C 1
ATOM 918 O O . SER A 1 113 ? -13.293 -5.565 -12.912 1.00 94.31 113 SER A O 1
ATOM 920 N N . ILE A 1 114 ? -11.090 -5.789 -12.602 1.00 96.31 114 ILE A N 1
ATOM 921 C CA . ILE A 1 114 ? -11.173 -7.088 -11.938 1.00 96.31 114 ILE A CA 1
ATOM 922 C C . ILE A 1 114 ? -11.533 -6.858 -10.470 1.00 96.31 114 ILE A C 1
ATOM 924 O O . ILE A 1 114 ? -10.784 -6.192 -9.748 1.00 96.31 114 ILE A O 1
ATOM 928 N N . ARG A 1 115 ? -12.659 -7.427 -10.026 1.00 98.12 115 ARG A N 1
ATOM 929 C CA . ARG A 1 115 ? -13.102 -7.368 -8.627 1.00 98.12 115 ARG A CA 1
ATOM 930 C C . ARG A 1 115 ? -12.089 -8.057 -7.713 1.00 98.12 115 ARG A C 1
ATOM 932 O O . ARG A 1 115 ? -11.734 -9.215 -7.927 1.00 98.12 115 ARG A O 1
ATOM 939 N N . TYR A 1 116 ? -11.646 -7.341 -6.688 1.00 98.31 116 TYR A N 1
ATOM 940 C CA . TYR A 1 116 ? -10.905 -7.875 -5.558 1.00 98.31 116 TYR A CA 1
ATOM 941 C C . TYR A 1 116 ? -11.871 -7.999 -4.386 1.00 98.31 116 TYR A C 1
ATOM 943 O O . TYR A 1 116 ? -12.274 -6.990 -3.815 1.00 98.31 116 TYR A O 1
ATOM 951 N N . TYR A 1 117 ? -12.236 -9.237 -4.058 1.00 98.44 117 TYR A N 1
ATOM 952 C CA . TYR A 1 117 ? -13.004 -9.566 -2.866 1.00 98.44 117 TYR A CA 1
ATOM 953 C C . TYR A 1 117 ? -12.143 -10.415 -1.939 1.00 98.44 117 TYR A C 1
ATOM 955 O O . TYR A 1 117 ? -11.592 -11.428 -2.379 1.00 98.44 117 TYR A O 1
ATOM 963 N N . ASN A 1 118 ? -11.993 -10.004 -0.683 1.00 97.50 118 ASN A N 1
ATOM 964 C CA . ASN A 1 118 ? -11.222 -10.769 0.289 1.00 97.50 118 ASN A CA 1
ATOM 965 C C . ASN A 1 118 ? -11.650 -10.452 1.720 1.00 97.50 118 ASN A C 1
ATOM 967 O O . ASN A 1 118 ? -11.903 -9.296 2.046 1.00 97.50 118 ASN A O 1
ATOM 971 N N . GLU A 1 119 ? -11.649 -11.460 2.584 1.00 98.00 119 GLU A N 1
ATOM 972 C CA . GLU A 1 119 ? -11.951 -11.313 4.004 1.00 98.00 119 GLU A CA 1
ATOM 973 C C . GLU A 1 119 ? -10.727 -11.682 4.826 1.00 98.00 119 GLU A C 1
ATOM 975 O O . GLU A 1 119 ? -10.313 -12.844 4.881 1.00 98.00 119 GLU A O 1
ATOM 980 N N . VAL A 1 120 ? -10.114 -10.680 5.446 1.00 97.19 120 VAL A N 1
ATOM 981 C CA . VAL A 1 120 ? -8.790 -10.837 6.039 1.00 97.19 120 VAL A CA 1
ATOM 982 C C . VAL A 1 120 ? -8.838 -10.466 7.516 1.00 97.19 120 VAL A C 1
ATOM 984 O O . VAL A 1 120 ? -9.142 -9.314 7.828 1.00 97.19 120 VAL A O 1
ATOM 987 N N . PRO A 1 121 ? -8.495 -11.386 8.438 1.00 98.06 121 PRO A N 1
ATOM 988 C CA . PRO A 1 121 ? -8.202 -11.006 9.813 1.00 98.06 121 PRO A CA 1
ATOM 989 C C . PRO A 1 121 ? -6.915 -10.178 9.832 1.00 98.06 121 PRO A C 1
ATOM 991 O O . PRO A 1 121 ? -5.876 -10.615 9.330 1.00 98.06 121 PRO A O 1
ATOM 994 N N . VAL A 1 122 ? -6.981 -8.976 10.394 1.00 98.31 122 VAL A N 1
ATOM 995 C CA . VAL A 1 122 ? -5.825 -8.081 10.499 1.00 98.31 122 VAL A CA 1
ATOM 996 C C . VAL A 1 122 ? -5.389 -7.917 11.948 1.00 98.31 122 VAL A C 1
ATOM 998 O O . VAL A 1 122 ? -6.112 -8.213 12.896 1.00 98.31 122 VAL A O 1
ATOM 1001 N N . GLU A 1 123 ? -4.185 -7.385 12.125 1.00 98.00 123 GLU A N 1
ATOM 1002 C CA . GLU A 1 123 ? -3.677 -7.009 13.440 1.00 98.00 123 GLU A CA 1
ATOM 1003 C C . GLU A 1 123 ? -4.627 -6.026 14.138 1.00 98.00 123 GLU A C 1
ATOM 1005 O O . GLU A 1 123 ? -5.067 -5.033 13.551 1.00 98.00 123 GLU A O 1
ATOM 1010 N N . LYS A 1 124 ? -4.875 -6.224 15.437 1.00 97.81 124 LYS A N 1
ATOM 1011 C CA . LYS A 1 124 ? -5.796 -5.388 16.234 1.00 97.81 124 LYS A CA 1
ATOM 1012 C C . LYS A 1 124 ? -5.514 -3.887 16.117 1.00 97.81 124 LYS A C 1
ATOM 1014 O O . LYS A 1 124 ? -6.421 -3.059 16.158 1.00 97.81 124 LYS A O 1
ATOM 1019 N N . ARG A 1 125 ? -4.237 -3.506 15.997 1.00 98.06 125 ARG A N 1
ATOM 1020 C CA . ARG A 1 125 ? -3.826 -2.103 15.812 1.00 98.06 125 ARG A CA 1
ATOM 1021 C C . ARG A 1 125 ? -4.168 -1.571 14.424 1.00 98.06 125 ARG A C 1
ATOM 1023 O O . ARG A 1 125 ? -4.562 -0.413 14.329 1.00 98.06 125 ARG A O 1
ATOM 1030 N N . VAL A 1 126 ? -4.048 -2.398 13.388 1.00 98.62 126 VAL A N 1
ATOM 1031 C CA . VAL A 1 126 ? -4.470 -2.054 12.027 1.00 98.62 126 VAL A CA 1
ATOM 1032 C C . VAL A 1 126 ? -5.978 -1.843 12.005 1.00 98.62 126 VAL A C 1
ATOM 1034 O O . VAL A 1 126 ? -6.415 -0.782 11.577 1.00 98.62 126 VAL A O 1
ATOM 1037 N N . PHE A 1 127 ? -6.757 -2.768 12.571 1.00 98.69 127 PHE A N 1
ATOM 1038 C CA . PHE A 1 127 ? -8.216 -2.647 12.644 1.00 98.69 127 PHE A CA 1
ATOM 1039 C C . PHE A 1 127 ? -8.662 -1.361 13.347 1.00 98.69 127 PHE A C 1
ATOM 1041 O O . PHE A 1 127 ? -9.411 -0.569 12.785 1.00 98.69 127 PHE A O 1
ATOM 1048 N N . LYS A 1 128 ? -8.120 -1.081 14.540 1.00 98.56 128 LYS A N 1
ATOM 1049 C CA . LYS A 1 128 ? -8.413 0.166 15.268 1.00 98.56 128 LYS A CA 1
ATOM 1050 C C . LYS A 1 128 ? -8.030 1.422 14.487 1.00 98.56 128 LYS A C 1
ATOM 1052 O O . LYS A 1 128 ? -8.730 2.423 14.570 1.00 98.56 128 LYS A O 1
ATOM 1057 N N . ASN A 1 129 ? -6.917 1.389 13.757 1.00 98.69 129 ASN A N 1
ATOM 1058 C CA . ASN A 1 129 ? -6.530 2.505 12.903 1.00 98.69 129 ASN A CA 1
ATOM 1059 C C . ASN A 1 129 ? -7.499 2.676 11.728 1.00 98.69 129 ASN A C 1
ATOM 1061 O O . ASN A 1 129 ? -7.837 3.809 11.426 1.00 98.69 129 ASN A O 1
ATOM 1065 N N . LEU A 1 130 ? -7.994 1.596 11.117 1.00 98.69 130 LEU A N 1
ATOM 1066 C CA . LEU A 1 130 ? -9.005 1.686 10.058 1.00 98.69 130 LEU A CA 1
ATOM 1067 C C . LEU A 1 130 ? -10.310 2.301 10.565 1.00 98.69 130 LEU A C 1
ATOM 1069 O O . LEU A 1 130 ? -10.838 3.177 9.891 1.00 98.69 130 LEU A O 1
ATOM 1073 N N . VAL A 1 131 ? -10.767 1.930 11.769 1.00 98.44 131 VAL A N 1
ATOM 1074 C CA . VAL A 1 131 ? -11.921 2.587 12.412 1.00 98.44 131 VAL A CA 1
ATOM 1075 C C . VAL A 1 131 ? -11.689 4.100 12.484 1.00 98.44 131 VAL A C 1
ATOM 1077 O O . VAL A 1 131 ? -12.499 4.864 11.974 1.00 98.44 131 VAL A O 1
ATOM 1080 N N . LEU A 1 132 ? -10.534 4.531 13.007 1.00 98.19 132 LEU A N 1
ATOM 1081 C CA . LEU A 1 132 ? -10.165 5.953 13.078 1.00 98.19 132 LEU A CA 1
ATOM 1082 C C . LEU A 1 132 ? -10.050 6.620 11.699 1.00 98.19 132 LEU A C 1
ATOM 1084 O O . LEU A 1 132 ? -10.320 7.809 11.568 1.00 98.19 132 LEU A O 1
ATOM 1088 N N . PHE A 1 133 ? -9.609 5.896 10.669 1.00 98.44 133 PHE A N 1
ATOM 1089 C CA . PHE A 1 133 ? -9.486 6.442 9.316 1.00 98.44 133 PHE A CA 1
ATOM 1090 C C . PHE A 1 133 ? -10.844 6.646 8.647 1.00 98.44 133 PHE A C 1
ATOM 1092 O O . PHE A 1 133 ? -10.914 7.438 7.713 1.00 98.44 133 PHE A O 1
ATOM 1099 N N . MET A 1 134 ? -11.887 5.947 9.100 1.00 98.25 134 MET A N 1
ATOM 1100 C CA . MET A 1 134 ? -13.262 6.055 8.601 1.00 98.25 134 MET A CA 1
ATOM 1101 C C . MET A 1 134 ? -14.116 7.039 9.422 1.00 98.25 134 MET A C 1
ATOM 1103 O O . MET A 1 134 ? -15.210 7.401 8.994 1.00 98.25 134 MET A O 1
ATOM 1107 N N . GLU A 1 135 ? -13.646 7.491 10.590 1.00 97.12 135 GLU A N 1
ATOM 1108 C CA . GLU A 1 135 ? -14.383 8.440 11.432 1.00 97.12 135 GLU A CA 1
ATOM 1109 C C . GLU A 1 135 ? -14.646 9.766 10.705 1.00 97.12 135 GLU A C 1
ATOM 1111 O O . GLU A 1 135 ? -13.738 10.390 10.156 1.00 97.12 135 GLU A O 1
ATOM 1116 N N . A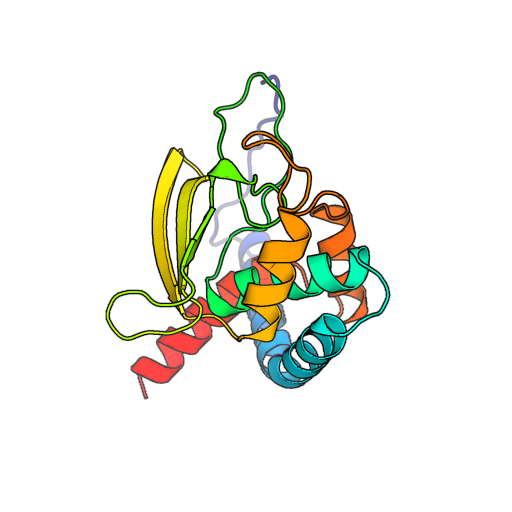SN A 1 136 ? -15.900 10.229 10.767 1.00 97.06 136 ASN A N 1
ATOM 1117 C CA . ASN A 1 136 ? -16.374 11.469 10.139 1.00 97.06 136 ASN A CA 1
ATOM 1118 C C . ASN A 1 136 ? -16.180 11.531 8.613 1.00 97.06 136 ASN A C 1
ATOM 1120 O O . ASN A 1 136 ? -16.095 12.627 8.058 1.00 97.06 136 ASN A O 1
ATOM 1124 N N . LYS A 1 137 ? -16.135 10.374 7.942 1.00 98.38 137 LYS A N 1
ATOM 1125 C CA . LYS A 1 137 ? -16.051 10.270 6.483 1.00 98.38 137 LYS A CA 1
ATOM 1126 C C . LYS A 1 137 ? -17.313 9.677 5.871 1.00 98.38 137 LYS A C 1
ATOM 1128 O O . LYS A 1 137 ? -17.998 8.855 6.481 1.00 98.38 137 LYS A O 1
ATOM 1133 N N . LYS A 1 138 ? -17.607 10.103 4.649 1.00 98.25 138 LYS A N 1
ATOM 1134 C CA . LYS A 1 138 ? -18.639 9.533 3.786 1.00 98.25 138 LYS A CA 1
ATOM 1135 C C . LYS A 1 138 ? -18.096 8.311 3.033 1.00 98.25 138 LYS A C 1
ATOM 1137 O O . LYS A 1 138 ? -16.878 8.156 2.943 1.00 98.25 138 LYS A O 1
ATOM 1142 N N . PRO A 1 139 ? -18.967 7.449 2.478 1.00 97.94 139 PRO A N 1
ATOM 1143 C CA . PRO A 1 139 ? -18.542 6.285 1.697 1.00 97.94 139 PRO A CA 1
ATOM 1144 C C . PRO A 1 139 ? -17.586 6.630 0.541 1.00 97.94 139 PRO A C 1
ATOM 1146 O O . PRO A 1 139 ? -16.654 5.873 0.270 1.00 97.94 139 PRO A O 1
ATOM 1149 N N . GLU A 1 140 ? -17.777 7.791 -0.087 1.00 97.00 140 GLU A N 1
ATOM 1150 C CA . GLU A 1 140 ? -17.013 8.250 -1.250 1.00 97.00 140 GLU A CA 1
ATOM 1151 C C . GLU A 1 140 ? -15.678 8.920 -0.879 1.00 97.00 140 GLU A C 1
ATOM 1153 O O . GLU A 1 140 ? -14.869 9.206 -1.760 1.00 97.00 140 GLU A O 1
ATOM 1158 N N . ASP A 1 141 ? -15.430 9.177 0.408 1.00 97.81 141 ASP A N 1
ATOM 1159 C CA . ASP A 1 141 ? -14.189 9.809 0.852 1.00 97.81 141 ASP A CA 1
ATOM 1160 C C . ASP A 1 141 ? -13.026 8.803 0.844 1.00 97.81 141 ASP A C 1
ATOM 1162 O O . ASP A 1 141 ? -13.186 7.603 1.110 1.00 97.81 141 ASP A O 1
ATOM 1166 N N . ASP A 1 142 ? -11.814 9.307 0.606 1.00 97.75 142 ASP A N 1
ATOM 1167 C CA . ASP A 1 142 ? -10.601 8.495 0.635 1.00 97.75 142 ASP A CA 1
ATOM 1168 C C . ASP A 1 142 ? -10.362 7.892 2.022 1.00 97.75 142 ASP A C 1
ATOM 1170 O O . ASP A 1 142 ? -10.322 8.583 3.049 1.00 97.75 142 ASP A O 1
ATOM 1174 N N . LEU A 1 143 ? -10.099 6.586 2.058 1.00 98.31 143 LEU A N 1
ATOM 1175 C CA . LEU A 1 143 ? -9.721 5.882 3.280 1.00 98.31 143 LEU A CA 1
ATOM 1176 C C . LEU A 1 143 ? -8.403 6.444 3.830 1.00 98.31 143 LEU A C 1
ATOM 1178 O O . LEU A 1 143 ? -8.272 6.674 5.032 1.00 98.31 143 LEU A O 1
ATOM 1182 N N . PHE A 1 144 ? -7.443 6.718 2.943 1.00 98.00 144 PHE A N 1
ATOM 1183 C CA . PHE A 1 144 ? -6.138 7.282 3.279 1.00 98.00 144 PHE A CA 1
ATOM 1184 C C . PHE A 1 144 ? -6.008 8.748 2.830 1.00 98.00 144 PHE A C 1
ATOM 1186 O O . PHE A 1 144 ? -5.171 9.078 1.996 1.00 98.00 144 PHE A O 1
ATOM 1193 N N . ASP A 1 145 ? -6.790 9.643 3.436 1.00 96.75 145 ASP A N 1
ATOM 1194 C CA . ASP A 1 145 ? -6.898 11.076 3.087 1.00 96.75 145 ASP A CA 1
ATOM 1195 C C . ASP A 1 145 ? -5.586 11.885 3.163 1.00 96.75 145 ASP A C 1
ATOM 1197 O O . ASP A 1 145 ? -5.501 12.995 2.644 1.00 96.75 145 ASP A O 1
ATOM 1201 N N . ARG A 1 146 ? -4.539 11.364 3.817 1.00 96.19 146 ARG A N 1
ATOM 1202 C CA . ARG A 1 146 ? -3.226 12.028 3.947 1.00 96.19 146 ARG A CA 1
ATOM 1203 C C . ARG A 1 146 ? -2.107 11.286 3.224 1.00 96.19 146 ARG A C 1
ATOM 1205 O O . ARG A 1 146 ? -0.925 11.540 3.494 1.00 96.19 146 ARG A O 1
ATOM 1212 N N . LEU A 1 147 ? -2.452 10.353 2.339 1.00 96.19 147 LEU A N 1
ATOM 1213 C CA . LEU A 1 147 ? -1.512 9.507 1.618 1.00 96.19 147 LEU A CA 1
ATOM 1214 C C . LEU A 1 147 ? -1.794 9.537 0.116 1.00 96.19 147 LEU A C 1
ATOM 1216 O O . LEU A 1 147 ? -2.925 9.443 -0.322 1.00 96.19 147 LEU A O 1
ATOM 1220 N N . ASN A 1 148 ? -0.728 9.559 -0.677 1.00 94.75 148 ASN A N 1
ATOM 1221 C CA . ASN A 1 148 ? -0.790 9.232 -2.096 1.00 94.75 148 ASN A CA 1
ATOM 1222 C C . ASN A 1 148 ? 0.429 8.384 -2.480 1.00 94.75 148 ASN A C 1
ATOM 1224 O O . ASN A 1 148 ? 1.369 8.199 -1.693 1.00 94.75 148 ASN A O 1
ATOM 1228 N N . THR A 1 149 ? 0.434 7.855 -3.701 1.00 94.44 149 THR A N 1
ATOM 1229 C CA . THR A 1 149 ? 1.492 6.942 -4.157 1.00 94.44 149 THR A CA 1
ATOM 1230 C C . THR A 1 149 ? 2.860 7.607 -4.254 1.00 94.44 149 THR A C 1
ATOM 1232 O O . THR A 1 149 ? 3.872 6.928 -4.060 1.00 94.44 149 THR A O 1
ATOM 1235 N N . ALA A 1 150 ? 2.926 8.915 -4.516 1.00 95.12 150 ALA A N 1
ATOM 1236 C CA . ALA A 1 150 ? 4.183 9.655 -4.542 1.00 95.12 150 ALA A CA 1
ATOM 1237 C C . ALA A 1 150 ? 4.802 9.733 -3.139 1.00 95.12 150 ALA A C 1
ATOM 1239 O O . ALA A 1 150 ? 5.978 9.414 -2.967 1.00 95.12 150 ALA A O 1
ATOM 1240 N N . VAL A 1 151 ? 3.998 10.066 -2.124 1.00 95.25 151 VAL A N 1
ATOM 1241 C CA . VAL A 1 151 ? 4.423 10.080 -0.716 1.00 95.25 151 VAL A CA 1
ATOM 1242 C C . VAL A 1 151 ? 4.855 8.689 -0.258 1.00 95.25 151 VAL A C 1
ATOM 1244 O O . VAL A 1 151 ? 5.902 8.558 0.377 1.00 95.25 151 VAL A O 1
ATOM 1247 N N . LEU A 1 152 ? 4.087 7.652 -0.603 1.00 96.38 152 LEU A N 1
ATOM 1248 C CA . LEU A 1 152 ? 4.430 6.274 -0.265 1.00 96.38 152 LEU A CA 1
ATOM 1249 C C . LEU A 1 152 ? 5.771 5.861 -0.889 1.00 96.38 152 LEU A C 1
ATOM 1251 O O . LEU A 1 152 ? 6.653 5.381 -0.183 1.00 96.38 152 LEU A O 1
ATOM 1255 N N . ASN A 1 153 ? 5.946 6.054 -2.200 1.00 95.94 153 ASN A N 1
ATOM 1256 C CA . ASN A 1 153 ? 7.172 5.643 -2.887 1.00 95.94 153 ASN A CA 1
ATOM 1257 C C . ASN A 1 153 ? 8.388 6.470 -2.460 1.00 95.94 153 ASN A C 1
ATOM 1259 O O . ASN A 1 153 ? 9.478 5.912 -2.386 1.00 95.94 153 ASN A O 1
ATOM 1263 N N . LYS A 1 154 ? 8.212 7.756 -2.127 1.00 96.62 154 LYS A N 1
ATOM 1264 C CA . LYS A 1 154 ? 9.289 8.564 -1.544 1.00 96.62 154 LYS A CA 1
ATOM 1265 C C . LYS A 1 154 ? 9.785 7.937 -0.242 1.00 96.62 154 LYS A C 1
ATOM 1267 O O . LYS A 1 154 ? 10.977 7.683 -0.110 1.00 96.62 154 LYS A O 1
ATOM 1272 N N . HIS A 1 155 ? 8.875 7.603 0.671 1.00 96.56 155 HIS A N 1
ATOM 1273 C CA . HIS A 1 155 ? 9.259 6.945 1.916 1.00 96.56 155 HIS A CA 1
ATOM 1274 C C . HIS A 1 155 ? 9.924 5.583 1.676 1.00 96.56 155 HIS A C 1
ATOM 1276 O O . HIS A 1 155 ? 10.956 5.289 2.265 1.00 96.56 155 HIS A O 1
ATOM 1282 N N . LEU A 1 156 ? 9.383 4.768 0.767 1.00 96.19 156 LEU A N 1
ATOM 1283 C CA . LEU A 1 156 ? 9.991 3.484 0.413 1.00 96.19 156 LEU A CA 1
ATOM 1284 C C . LEU A 1 156 ? 11.427 3.649 -0.105 1.00 96.19 156 LEU A C 1
ATOM 1286 O O . LEU A 1 156 ? 12.302 2.894 0.308 1.00 96.19 156 LEU A O 1
ATOM 1290 N N . SER A 1 157 ? 11.682 4.653 -0.948 1.00 94.94 157 SER A N 1
ATOM 1291 C CA . SER A 1 157 ? 13.028 4.928 -1.465 1.00 94.94 157 SER A CA 1
ATOM 1292 C C . SER A 1 157 ? 14.024 5.363 -0.383 1.00 94.94 157 SER A C 1
ATOM 1294 O O . SER A 1 157 ? 15.212 5.087 -0.511 1.00 94.94 157 SER A O 1
ATOM 1296 N N . GLU A 1 158 ? 13.548 5.988 0.700 1.00 95.50 158 GLU A N 1
ATOM 1297 C CA . GLU A 1 158 ? 14.369 6.332 1.870 1.00 95.50 158 GLU A CA 1
ATOM 1298 C C . GLU A 1 158 ? 14.732 5.085 2.698 1.00 95.50 158 GLU A C 1
ATOM 1300 O O . GLU A 1 158 ? 15.804 5.037 3.296 1.00 95.50 158 GLU A O 1
ATOM 1305 N N . LEU A 1 159 ? 13.869 4.060 2.713 1.00 94.69 159 LEU A N 1
ATOM 1306 C CA . LEU A 1 159 ? 14.127 2.792 3.411 1.00 94.69 159 LEU A CA 1
ATOM 1307 C C . LEU A 1 159 ? 15.101 1.886 2.647 1.00 94.69 159 LEU A C 1
ATOM 1309 O O . LEU A 1 159 ? 15.887 1.160 3.257 1.00 94.69 159 LEU A O 1
ATOM 1313 N N . MET A 1 160 ? 15.036 1.896 1.315 1.00 94.88 160 MET A N 1
ATOM 1314 C CA . MET A 1 160 ? 15.943 1.146 0.451 1.00 94.88 160 MET A CA 1
ATOM 1315 C C . MET A 1 160 ? 15.992 1.785 -0.939 1.00 94.88 160 MET A C 1
ATOM 1317 O O . MET A 1 160 ? 14.959 1.983 -1.580 1.00 94.88 160 MET A O 1
ATOM 1321 N N . ASP A 1 161 ? 17.202 2.029 -1.444 1.00 94.50 161 ASP A N 1
ATOM 1322 C CA . ASP A 1 161 ? 17.391 2.593 -2.780 1.00 94.50 161 ASP A CA 1
ATOM 1323 C C . ASP A 1 161 ? 16.699 1.743 -3.866 1.00 94.50 161 ASP A C 1
ATOM 1325 O O . ASP A 1 161 ? 16.797 0.510 -3.902 1.00 94.50 161 ASP A O 1
ATOM 1329 N N . GLY A 1 162 ? 15.946 2.415 -4.739 1.00 92.38 162 GLY A N 1
ATOM 1330 C CA . GLY A 1 162 ? 15.127 1.790 -5.781 1.00 92.38 162 GLY A CA 1
ATOM 1331 C C . GLY A 1 162 ? 13.849 1.084 -5.299 1.00 92.38 162 GLY A C 1
ATOM 1332 O O . GLY A 1 162 ? 13.120 0.520 -6.128 1.00 92.38 162 GLY A O 1
ATOM 1333 N N . LEU A 1 163 ? 13.531 1.101 -3.998 1.00 95.62 163 LEU A N 1
ATOM 1334 C CA . LEU A 1 163 ? 12.314 0.483 -3.478 1.00 95.62 163 LEU A CA 1
ATOM 1335 C C . LEU A 1 163 ? 11.069 1.286 -3.854 1.00 95.62 163 LEU A C 1
ATOM 1337 O O . LEU A 1 163 ? 10.988 2.500 -3.699 1.00 95.62 163 LEU A O 1
ATOM 1341 N N . THR A 1 164 ? 10.059 0.568 -4.331 1.00 96.31 164 THR A N 1
ATOM 1342 C CA . THR A 1 164 ? 8.741 1.108 -4.670 1.00 96.31 164 THR A CA 1
ATOM 1343 C C . THR A 1 164 ? 7.680 0.061 -4.355 1.00 96.31 164 THR A C 1
ATOM 1345 O O . THR A 1 164 ? 7.984 -1.129 -4.253 1.00 96.31 164 THR A O 1
ATOM 1348 N N . ALA A 1 165 ? 6.413 0.464 -4.274 1.00 95.38 165 ALA A N 1
ATOM 1349 C CA . ALA A 1 165 ? 5.308 -0.444 -3.953 1.00 95.38 165 ALA A CA 1
ATOM 1350 C C . ALA A 1 165 ? 5.219 -1.661 -4.903 1.00 95.38 165 ALA A C 1
ATOM 1352 O O . ALA A 1 165 ? 4.858 -2.762 -4.493 1.00 95.38 165 ALA A O 1
ATOM 1353 N N . LYS A 1 166 ? 5.604 -1.506 -6.180 1.00 94.94 166 LYS A N 1
ATOM 1354 C CA . LYS A 1 166 ? 5.634 -2.617 -7.154 1.00 94.94 166 LYS A CA 1
ATOM 1355 C C . LYS A 1 166 ? 6.634 -3.721 -6.790 1.00 94.94 166 LYS A C 1
ATOM 1357 O O . LYS A 1 166 ? 6.409 -4.866 -7.174 1.00 94.94 166 LYS A O 1
ATOM 1362 N N . VAL A 1 167 ? 7.715 -3.396 -6.075 1.00 97.00 167 VAL A N 1
ATOM 1363 C CA . VAL A 1 167 ? 8.774 -4.357 -5.721 1.00 97.00 167 VAL A CA 1
ATOM 1364 C C . VAL A 1 167 ? 8.233 -5.413 -4.761 1.00 97.00 167 VAL A C 1
ATOM 1366 O O . VAL A 1 167 ? 8.552 -6.583 -4.942 1.00 97.00 167 VAL A O 1
ATOM 1369 N N . PHE A 1 168 ? 7.337 -5.043 -3.836 1.00 97.56 168 PHE A N 1
ATOM 1370 C CA . PHE A 1 168 ? 6.681 -5.981 -2.916 1.00 97.56 168 PHE A CA 1
ATOM 1371 C C . PHE A 1 168 ? 5.929 -7.091 -3.656 1.00 97.56 168 PHE A C 1
ATOM 1373 O O . PHE A 1 168 ? 6.036 -8.256 -3.292 1.00 97.56 168 PHE A O 1
ATOM 1380 N N . ARG A 1 169 ? 5.234 -6.767 -4.756 1.00 95.69 169 ARG A N 1
ATOM 1381 C CA . ARG A 1 169 ? 4.515 -7.774 -5.558 1.00 95.69 169 ARG A CA 1
ATOM 1382 C C . ARG A 1 169 ? 5.473 -8.762 -6.228 1.00 95.69 169 ARG A C 1
ATOM 1384 O O . ARG A 1 169 ? 5.198 -9.957 -6.232 1.00 95.69 169 ARG A O 1
ATOM 1391 N N . THR A 1 170 ? 6.594 -8.276 -6.768 1.00 96.69 170 THR A N 1
ATOM 1392 C CA . THR A 1 170 ? 7.645 -9.137 -7.343 1.00 96.69 170 THR A CA 1
ATOM 1393 C C . THR A 1 170 ? 8.289 -10.011 -6.268 1.00 96.69 170 THR A C 1
ATOM 1395 O O . THR A 1 170 ? 8.479 -11.206 -6.489 1.00 96.69 170 THR A O 1
ATOM 1398 N N . PHE A 1 171 ? 8.595 -9.427 -5.107 1.00 97.19 171 PHE A N 1
ATOM 1399 C CA . PHE A 1 171 ? 9.166 -10.124 -3.959 1.00 97.19 171 PHE A CA 1
ATOM 1400 C C . PHE A 1 171 ? 8.240 -11.240 -3.465 1.00 97.19 171 PHE A C 1
ATOM 1402 O O . PHE A 1 171 ? 8.650 -12.396 -3.495 1.00 97.19 171 PHE A O 1
ATOM 1409 N N . ASN A 1 172 ? 6.986 -10.930 -3.120 1.00 95.94 172 ASN A N 1
ATOM 1410 C CA . ASN A 1 172 ? 6.027 -11.908 -2.600 1.00 95.94 172 ASN A CA 1
ATOM 1411 C C . ASN A 1 172 ? 5.805 -13.069 -3.572 1.00 95.94 172 ASN A C 1
ATOM 1413 O O . ASN A 1 172 ? 5.878 -14.224 -3.170 1.00 95.94 172 ASN A O 1
ATOM 1417 N N . ALA A 1 173 ? 5.599 -12.782 -4.863 1.00 95.88 173 ALA A N 1
ATOM 1418 C CA . ALA A 1 173 ? 5.398 -13.830 -5.862 1.00 95.88 173 ALA A CA 1
ATOM 1419 C C . ALA A 1 173 ? 6.617 -14.762 -5.979 1.00 95.88 173 ALA A C 1
ATOM 1421 O O . ALA A 1 173 ? 6.468 -15.982 -5.993 1.00 95.88 173 ALA A O 1
ATOM 1422 N N . SER A 1 174 ? 7.823 -14.188 -6.029 1.00 95.38 174 SER A N 1
ATOM 1423 C CA . SER A 1 174 ? 9.063 -14.961 -6.177 1.00 95.38 174 SER A CA 1
ATOM 1424 C C . SER A 1 174 ? 9.377 -15.774 -4.918 1.00 95.38 174 SER A C 1
ATOM 1426 O O . SE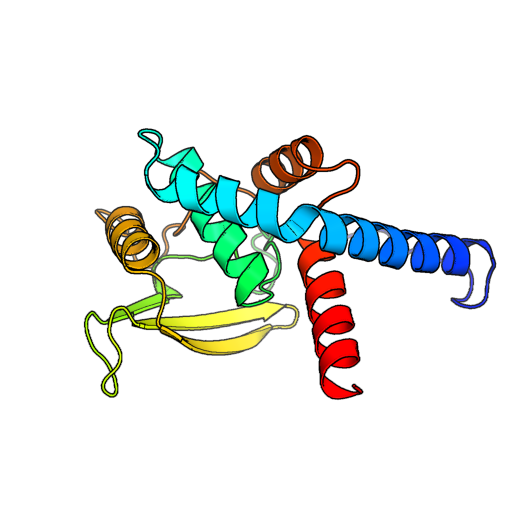R A 1 174 ? 9.749 -16.941 -5.009 1.00 95.38 174 SER A O 1
ATOM 1428 N N . TRP A 1 175 ? 9.198 -15.166 -3.744 1.00 94.31 175 TRP A N 1
ATOM 1429 C CA . TRP A 1 175 ? 9.459 -15.783 -2.446 1.00 94.31 175 TRP A CA 1
ATOM 1430 C C . TRP A 1 175 ? 8.494 -16.933 -2.151 1.00 94.31 175 TRP A C 1
ATOM 1432 O O . TRP A 1 175 ? 8.928 -18.024 -1.784 1.00 94.31 175 TRP A O 1
ATOM 1442 N N . THR A 1 176 ? 7.190 -16.727 -2.366 1.00 94.06 176 THR A N 1
ATOM 1443 C CA . THR A 1 176 ? 6.185 -17.779 -2.178 1.00 94.06 176 THR A CA 1
ATOM 1444 C C . THR A 1 176 ? 6.461 -18.970 -3.088 1.00 94.06 176 THR A C 1
ATOM 1446 O O . THR A 1 176 ? 6.461 -20.097 -2.604 1.00 94.06 176 THR A O 1
ATOM 1449 N N . LEU A 1 177 ? 6.756 -18.739 -4.374 1.00 95.38 177 LEU A N 1
ATOM 1450 C CA . LEU A 1 177 ? 7.088 -19.822 -5.301 1.00 95.38 177 LEU A CA 1
ATOM 1451 C C . LEU A 1 177 ? 8.321 -20.605 -4.836 1.00 95.38 177 LEU A C 1
ATOM 1453 O O . LEU A 1 177 ? 8.292 -21.831 -4.809 1.00 95.38 177 LEU A O 1
ATOM 1457 N N . GLN A 1 178 ? 9.387 -19.907 -4.436 1.00 94.38 178 GLN A N 1
ATOM 1458 C CA . GLN A 1 178 ? 10.599 -20.558 -3.944 1.00 94.38 178 GLN A CA 1
ATOM 1459 C C . GLN A 1 178 ? 10.325 -21.428 -2.711 1.00 94.38 178 GLN A C 1
ATOM 1461 O O . GLN A 1 178 ? 10.858 -22.529 -2.629 1.00 94.38 178 GLN A O 1
ATOM 1466 N N . ASN A 1 179 ? 9.501 -20.961 -1.771 1.00 92.44 179 ASN A N 1
ATOM 1467 C CA . ASN A 1 179 ? 9.192 -21.714 -0.556 1.00 92.44 179 ASN A CA 1
ATOM 1468 C C . ASN A 1 179 ? 8.262 -22.910 -0.791 1.00 92.44 179 ASN A C 1
ATOM 1470 O O . ASN A 1 179 ? 8.347 -23.868 -0.038 1.00 92.44 179 ASN A O 1
ATOM 1474 N N . GLN A 1 180 ? 7.389 -22.867 -1.800 1.00 93.12 180 GLN A N 1
ATOM 1475 C CA . GLN A 1 180 ? 6.510 -23.996 -2.145 1.00 93.12 180 GLN A CA 1
ATOM 1476 C C . GLN A 1 180 ? 7.230 -25.100 -2.935 1.00 93.12 180 GLN A C 1
ATOM 1478 O O . GLN A 1 180 ? 6.740 -26.220 -3.003 1.00 93.12 180 GLN A O 1
ATOM 1483 N N . LEU A 1 181 ? 8.367 -24.779 -3.561 1.00 92.25 181 LEU A N 1
ATOM 1484 C CA . LEU A 1 181 ? 9.199 -25.731 -4.307 1.00 92.25 181 LEU A CA 1
ATOM 1485 C C . LEU A 1 181 ? 10.358 -26.313 -3.476 1.00 92.25 181 LEU A C 1
ATOM 1487 O O . LEU A 1 181 ? 11.171 -27.057 -4.023 1.00 92.25 181 LEU A O 1
ATOM 1491 N N . ARG A 1 182 ? 10.468 -25.934 -2.199 1.00 79.19 182 ARG A N 1
ATOM 1492 C CA . ARG A 1 182 ? 11.402 -26.522 -1.231 1.00 79.19 182 ARG A CA 1
ATOM 1493 C C . ARG A 1 182 ? 10.742 -27.686 -0.512 1.00 79.19 182 ARG A C 1
ATOM 1495 O O . ARG A 1 182 ? 11.470 -28.672 -0.277 1.00 79.19 182 ARG A O 1
#

Secondary structure (DSSP, 8-state):
--PPP-----TTSHHHHHHHHHHHHHHHHHHHHHHHHHHHHHHHTT-SSHHHHHHHHHHHHHHHH---------TTS-----GGG-BGGGEEEEEEETTEEEEEEEEEE-GGG-EEEEEEE--HHHHHHHHHHHTT--TTSBTTTT--HHHHHHHHHHHSTT--HHHHHHHHHHHHHHHHT-

InterPro domains:
  IPR001631 DNA topoisomerase I [PR00416] (54-73)
  IPR001631 DNA topoisomerase I [PR00416] (77-91)
  IPR001631 DNA topoisomerase I [PR00416] (104-120)
  IPR001631 DNA topoisomerase I [PR00416] (162-176)
  IPR011010 DNA breaking-rejoining enzyme, catalytic core [SSF56349] (12-181)
  IPR013499 DNA topoisomerase I, eukaryotic-type [SM00435] (1-182)
  IPR013500 DNA topoisomerase I, catalytic core, eukaryotic-type [PF01028] (12-182)
  IPR013500 DNA topoisomerase I, catalytic core, eukaryotic-type [cd00659] (18-181)
  IPR014711 DNA topoisomerase I, catalytic core, alpha-helical subdomain, eukaryotic-type [G3DSA:3.90.15.10] (11-182)
  IPR051062 DNA topoisomerase IB [PTHR10290] (1-181)

Foldseek 3Di:
DPDDDDDDDDCPDPVNVVVVVVLVVVLVVCVVCVVVVLVVLVVQLPDPDLLSNLLSLLLVCCQPVVWDQFADDDPPDDDAGTSQQDFQLQWDWDCDDPRAGTWIWGWTQHPPRDTDTDIDRDDPSSSVSQVVLCPPDDRGHGSNNNDHQVNSQVVQCVSPNPGHSNSSNSNVVVVVVVVVVD

Organism: NCBI:txid320908